Protein AF-A0A426YI96-F1 (afdb_monomer_lite)

InterPro domains:
  IPR005069 Nucleotide-diphospho-sugar transferase [PF03407] (61-130)
  IPR005069 Nucleotide-diphospho-sugar transferase [PF03407] (188-319)
  IPR044821 Putative nucleotide-diphospho-sugar transferase At1g28695/At4g15970-like [PTHR46038] (8-351)

Structure (mmCIF, N/CA/C/O backbone):
data_AF-A0A426YI96-F1
#
_entry.id   AF-A0A426YI96-F1
#
loop_
_atom_site.group_PDB
_atom_site.id
_atom_site.type_symbol
_atom_site.label_atom_id
_atom_site.label_alt_id
_atom_site.label_comp_id
_atom_site.label_asym_id
_atom_site.label_entity_id
_atom_site.label_seq_id
_atom_site.pdbx_PDB_ins_code
_atom_site.Cartn_x
_atom_site.Cartn_y
_atom_site.Cartn_z
_atom_site.occupancy
_atom_site.B_iso_or_equiv
_atom_site.auth_seq_id
_atom_site.auth_comp_id
_atom_site.auth_asym_id
_atom_site.auth_atom_id
_atom_site.pdbx_PDB_model_num
ATOM 1 N N . MET A 1 1 ? -10.597 -46.936 -13.014 1.00 41.28 1 MET A N 1
ATOM 2 C CA . MET A 1 1 ? -9.933 -46.070 -12.020 1.00 41.28 1 MET A CA 1
ATOM 3 C C . MET A 1 1 ? -9.856 -44.670 -12.604 1.00 41.28 1 MET A C 1
ATOM 5 O O . MET A 1 1 ? -8.944 -44.374 -13.359 1.00 41.28 1 MET A O 1
ATOM 9 N N . ALA A 1 2 ? -10.902 -43.880 -12.363 1.00 46.16 2 ALA A N 1
ATOM 10 C CA . ALA A 1 2 ? -10.885 -42.432 -12.548 1.00 46.16 2 ALA A CA 1
ATOM 11 C C . ALA A 1 2 ? -10.356 -41.781 -11.254 1.00 46.16 2 ALA A C 1
ATOM 13 O O . ALA A 1 2 ? -10.468 -42.410 -10.203 1.00 46.16 2 ALA A O 1
ATOM 14 N N . LEU A 1 3 ? -9.869 -40.535 -11.351 1.00 41.91 3 LEU A N 1
ATOM 15 C CA . LEU A 1 3 ? -9.095 -39.759 -10.358 1.00 41.91 3 LEU A CA 1
ATOM 16 C C . LEU A 1 3 ? -7.634 -40.238 -10.251 1.00 41.91 3 LEU A C 1
ATOM 18 O O . LEU A 1 3 ? -7.395 -41.401 -9.980 1.00 41.91 3 LEU A O 1
ATOM 22 N N . SER A 1 4 ? -6.582 -39.447 -10.446 1.00 43.22 4 SER A N 1
ATOM 23 C CA . SER A 1 4 ? -6.414 -37.998 -10.363 1.00 43.22 4 SER A CA 1
ATOM 24 C C . SER A 1 4 ? -5.136 -37.602 -11.121 1.00 43.22 4 SER A C 1
ATOM 26 O O . SER A 1 4 ? -4.036 -37.644 -10.573 1.00 43.22 4 SER A O 1
ATOM 28 N N . LEU A 1 5 ? -5.260 -37.198 -12.384 1.00 41.97 5 LEU A N 1
ATOM 29 C CA . LEU A 1 5 ? -4.284 -36.284 -12.977 1.00 41.97 5 LEU A CA 1
ATOM 30 C C . LEU A 1 5 ? -4.690 -34.898 -12.479 1.00 41.97 5 LEU A C 1
ATOM 32 O O . LEU A 1 5 ? -5.588 -34.272 -13.037 1.00 41.97 5 LEU A O 1
ATOM 36 N N . LEU A 1 6 ? -4.126 -34.488 -11.341 1.00 46.91 6 LEU A N 1
ATOM 37 C CA . LEU A 1 6 ? -4.283 -33.133 -10.823 1.00 46.91 6 LEU A CA 1
ATOM 38 C C . LEU A 1 6 ? -3.722 -32.180 -11.881 1.00 46.91 6 LEU A C 1
ATOM 40 O O . LEU A 1 6 ? -2.510 -32.070 -12.043 1.00 46.91 6 LEU A O 1
ATOM 44 N N . LEU A 1 7 ? -4.609 -31.515 -12.621 1.00 48.72 7 LEU A N 1
ATOM 45 C CA . LEU A 1 7 ? -4.261 -30.296 -13.335 1.00 48.72 7 LEU A CA 1
ATOM 46 C C . LEU A 1 7 ? -3.770 -29.320 -12.268 1.00 48.72 7 LEU A C 1
ATOM 48 O O . LEU A 1 7 ? -4.556 -28.847 -11.446 1.00 48.72 7 LEU A O 1
ATOM 52 N N . GLN A 1 8 ? -2.462 -29.088 -12.218 1.00 58.09 8 GLN A N 1
ATOM 53 C CA . GLN A 1 8 ? -1.908 -28.055 -11.363 1.00 58.09 8 GLN A CA 1
ATOM 54 C C . GLN A 1 8 ? -2.452 -26.721 -11.879 1.00 58.09 8 GLN A C 1
ATOM 56 O O . GLN A 1 8 ? -2.120 -26.288 -12.979 1.00 58.09 8 GLN A O 1
ATOM 61 N N . GLU A 1 9 ? -3.365 -26.127 -11.114 1.00 69.38 9 GLU A N 1
ATOM 62 C CA . GLU A 1 9 ? -3.976 -24.839 -11.432 1.00 69.38 9 GLU A CA 1
ATOM 63 C C . GLU A 1 9 ? -2.866 -23.794 -11.622 1.00 69.38 9 GLU A C 1
ATOM 65 O O . GLU A 1 9 ? -1.958 -23.694 -10.785 1.00 69.38 9 GLU A O 1
ATOM 70 N N . SER A 1 10 ? -2.905 -23.051 -12.734 1.00 81.56 10 SER A N 1
ATOM 71 C CA . SER A 1 10 ? -1.883 -22.042 -13.020 1.00 81.56 10 SER A CA 1
ATOM 72 C C . SER A 1 10 ? -1.870 -20.966 -11.930 1.00 81.56 10 SER A C 1
ATOM 74 O O . SER A 1 10 ? -2.865 -20.742 -11.230 1.00 81.56 10 SER A O 1
ATOM 76 N N . GLN A 1 11 ? -0.730 -20.290 -11.756 1.00 80.06 11 GLN A N 1
ATOM 77 C CA . GLN A 1 11 ? -0.646 -19.191 -10.791 1.00 80.06 11 GLN A CA 1
ATOM 78 C C . GLN A 1 11 ? -1.646 -18.077 -11.098 1.00 80.06 11 GLN A C 1
ATOM 80 O O . GLN A 1 11 ? -2.229 -17.546 -10.158 1.00 80.06 11 GLN A O 1
ATOM 85 N N . ASP A 1 12 ? -1.897 -17.798 -12.378 1.00 80.44 12 ASP A N 1
ATOM 86 C CA . ASP A 1 12 ? -2.836 -16.762 -12.814 1.00 80.44 12 ASP A CA 1
ATOM 87 C C . ASP A 1 12 ? -4.264 -17.060 -12.344 1.00 80.44 12 ASP A C 1
ATOM 89 O O . ASP A 1 12 ? -4.897 -16.213 -11.719 1.00 80.44 12 ASP A O 1
ATOM 93 N N . VAL A 1 13 ? -4.742 -18.297 -12.531 1.00 88.25 13 VAL A N 1
ATOM 94 C CA . VAL A 1 13 ? -6.086 -18.706 -12.085 1.00 88.25 13 VAL A CA 1
ATOM 95 C C . VAL A 1 13 ? -6.193 -18.653 -10.555 1.00 88.25 13 VAL A C 1
ATOM 97 O O . VAL A 1 13 ? -7.200 -18.209 -9.998 1.00 88.25 13 VAL A O 1
ATOM 100 N N . ARG A 1 14 ? -5.132 -19.059 -9.842 1.00 89.25 14 ARG A N 1
ATOM 101 C CA . ARG A 1 14 ? -5.078 -18.960 -8.374 1.00 89.25 14 ARG A CA 1
ATOM 102 C C . ARG A 1 14 ? -5.106 -17.508 -7.899 1.00 89.25 14 ARG A C 1
ATOM 104 O O . ARG A 1 14 ? -5.789 -17.226 -6.916 1.00 89.25 14 ARG A O 1
ATOM 111 N N . LEU A 1 15 ? -4.360 -16.624 -8.561 1.00 88.31 15 LEU A N 1
ATOM 112 C CA . LEU A 1 15 ? -4.304 -15.200 -8.248 1.00 88.31 15 LEU A CA 1
ATOM 113 C C . LEU A 1 15 ? -5.677 -14.565 -8.455 1.00 88.31 15 LEU A C 1
ATOM 115 O O . LEU A 1 15 ? -6.205 -13.965 -7.524 1.00 88.31 15 LEU A O 1
ATOM 119 N N . GLU A 1 16 ? -6.289 -14.775 -9.622 1.00 93.38 16 GLU A N 1
ATOM 120 C CA . GLU A 1 16 ? -7.615 -14.247 -9.951 1.00 93.38 16 GLU A CA 1
ATOM 121 C C . GLU A 1 16 ? -8.662 -14.666 -8.913 1.00 93.38 16 GLU A C 1
ATOM 123 O O . GLU A 1 16 ? -9.424 -13.831 -8.425 1.00 93.38 16 GLU A O 1
ATOM 128 N N . ARG A 1 17 ? -8.659 -15.939 -8.495 1.00 96.00 17 ARG A N 1
ATOM 129 C CA . ARG A 1 17 ? -9.569 -16.431 -7.451 1.00 96.00 17 ARG A CA 1
ATOM 130 C C . ARG A 1 17 ? -9.386 -15.698 -6.121 1.00 96.00 17 ARG A C 1
ATOM 132 O O . ARG A 1 17 ? -10.380 -15.359 -5.483 1.00 96.00 17 ARG A O 1
ATOM 139 N N . VAL A 1 18 ? -8.142 -15.493 -5.682 1.00 97.06 18 VAL A N 1
ATOM 140 C CA . VAL A 1 18 ? -7.853 -14.811 -4.408 1.00 97.06 18 VAL A CA 1
ATOM 141 C C . VAL A 1 18 ? -8.238 -13.334 -4.486 1.00 97.06 18 VAL A C 1
ATOM 143 O O . VAL A 1 18 ? -8.889 -12.843 -3.567 1.00 97.06 18 VAL A O 1
ATOM 146 N N . LEU A 1 19 ? -7.906 -12.650 -5.586 1.00 97.06 19 LEU A N 1
ATOM 147 C CA . LEU A 1 19 ? -8.272 -11.248 -5.800 1.00 97.06 19 LEU A CA 1
ATOM 148 C C . LEU A 1 19 ? -9.789 -11.069 -5.824 1.00 97.06 19 LEU A C 1
ATOM 150 O O . LEU A 1 19 ? -10.313 -10.232 -5.100 1.00 97.06 19 LEU A O 1
ATOM 154 N N . LYS A 1 20 ? -10.507 -11.916 -6.566 1.00 98.00 20 LYS A N 1
ATOM 155 C CA . LYS A 1 20 ? -11.971 -11.880 -6.639 1.00 98.00 20 LYS A CA 1
ATOM 156 C C . LYS A 1 20 ? -12.637 -12.101 -5.281 1.00 98.00 20 LYS A C 1
ATOM 158 O O . LYS A 1 20 ? -13.677 -11.513 -5.014 1.00 98.00 20 LYS A O 1
ATOM 163 N N . ALA A 1 21 ? -12.061 -12.957 -4.437 1.00 98.12 21 ALA A N 1
ATOM 164 C CA . ALA A 1 21 ? -12.587 -13.227 -3.102 1.00 98.12 21 ALA A CA 1
ATOM 165 C C . ALA A 1 21 ? -12.339 -12.081 -2.106 1.00 98.12 21 ALA A C 1
ATOM 167 O O . ALA A 1 21 ? -13.096 -11.960 -1.149 1.00 98.12 21 ALA A O 1
ATOM 168 N N . ALA A 1 22 ? -11.290 -11.282 -2.318 1.00 98.25 22 ALA A N 1
ATOM 169 C CA . ALA A 1 22 ? -10.913 -10.172 -1.445 1.00 98.25 22 ALA A CA 1
ATOM 170 C C . ALA A 1 22 ? -11.381 -8.800 -1.965 1.00 98.25 22 ALA A C 1
ATOM 172 O O . ALA A 1 22 ? -11.363 -7.826 -1.224 1.00 98.25 22 ALA A O 1
ATOM 173 N N . ALA A 1 23 ? -11.773 -8.674 -3.230 1.00 98.31 23 ALA A N 1
ATOM 174 C CA . ALA A 1 23 ? -12.124 -7.385 -3.812 1.00 98.31 23 ALA A CA 1
ATOM 175 C C . ALA A 1 23 ? -13.372 -6.756 -3.169 1.00 98.31 23 ALA A C 1
ATOM 177 O O . ALA A 1 23 ? -14.348 -7.434 -2.849 1.00 98.31 23 ALA A O 1
ATOM 178 N N . THR A 1 24 ? -13.338 -5.436 -3.005 1.00 97.25 24 THR A N 1
ATOM 179 C CA . THR A 1 24 ? -14.512 -4.607 -2.704 1.00 97.25 24 THR A CA 1
ATOM 180 C C . THR A 1 24 ? -15.455 -4.517 -3.914 1.00 97.25 24 THR A C 1
ATOM 182 O O . THR A 1 24 ? -15.116 -4.937 -5.023 1.00 97.25 24 THR A O 1
ATOM 185 N N . GLU A 1 25 ? -16.628 -3.899 -3.734 1.00 95.50 25 GLU A N 1
ATOM 186 C CA . GLU A 1 25 ? -17.595 -3.654 -4.821 1.00 95.50 25 GLU A CA 1
ATOM 187 C C . GLU A 1 25 ? -17.013 -2.842 -5.992 1.00 95.50 25 GLU A C 1
ATOM 189 O O . GLU A 1 25 ? -17.411 -3.039 -7.138 1.00 95.50 25 GLU A O 1
ATOM 194 N N . ASP A 1 26 ? -16.051 -1.951 -5.727 1.00 95.44 26 ASP A N 1
ATOM 195 C CA . ASP A 1 26 ? -15.353 -1.152 -6.740 1.00 95.44 26 ASP A CA 1
ATOM 196 C C . ASP A 1 26 ? -14.069 -1.820 -7.273 1.00 95.44 26 ASP A C 1
ATOM 198 O O . ASP A 1 26 ? -13.238 -1.148 -7.880 1.00 95.44 26 ASP A O 1
ATOM 202 N N . ASN A 1 27 ? -13.904 -3.135 -7.071 1.00 97.62 27 ASN A N 1
ATOM 203 C CA . ASN A 1 27 ? -12.725 -3.925 -7.449 1.00 97.62 27 ASN A CA 1
ATOM 204 C C . ASN A 1 27 ? -11.415 -3.475 -6.779 1.00 97.62 27 ASN A C 1
ATOM 206 O O . ASN A 1 27 ? -10.334 -3.660 -7.340 1.00 97.62 27 ASN A O 1
ATOM 210 N N . THR A 1 28 ? -11.478 -2.885 -5.586 1.00 98.06 28 THR A N 1
ATOM 211 C CA . THR A 1 28 ? -10.287 -2.532 -4.807 1.00 98.06 28 THR A CA 1
ATOM 212 C C . THR A 1 28 ? -9.840 -3.710 -3.940 1.00 98.06 28 THR A C 1
ATOM 214 O O . THR A 1 28 ? -10.629 -4.291 -3.200 1.00 98.06 28 THR A O 1
ATOM 217 N N . VAL A 1 29 ? -8.551 -4.044 -3.999 1.00 98.06 29 VAL A N 1
ATOM 218 C CA . VAL A 1 29 ? -7.893 -5.003 -3.094 1.00 98.06 29 VAL A CA 1
ATOM 219 C C . VAL A 1 29 ? -6.811 -4.307 -2.272 1.00 98.06 29 VAL A C 1
ATOM 221 O O . VAL A 1 29 ? -6.150 -3.385 -2.746 1.00 98.06 29 VAL A O 1
ATOM 224 N N . ILE A 1 30 ? -6.591 -4.739 -1.035 1.00 97.38 30 ILE A N 1
ATOM 225 C CA . ILE A 1 30 ? -5.450 -4.296 -0.228 1.00 97.38 30 ILE A CA 1
ATOM 226 C C . ILE A 1 30 ? -4.381 -5.368 -0.340 1.00 97.38 30 ILE A C 1
ATOM 228 O O . ILE A 1 30 ? -4.627 -6.525 -0.038 1.00 97.38 30 ILE A O 1
ATOM 232 N N . LEU A 1 31 ? -3.187 -5.005 -0.773 1.00 94.44 31 LEU A N 1
ATOM 233 C CA . LEU A 1 31 ? -2.087 -5.923 -1.003 1.00 94.44 31 LEU A CA 1
ATOM 234 C C . LEU A 1 31 ? -0.968 -5.646 0.003 1.00 94.44 31 LEU A C 1
ATOM 236 O O . LEU A 1 31 ? -0.637 -4.496 0.296 1.00 94.44 31 LEU A O 1
ATOM 240 N N . THR A 1 32 ? -0.355 -6.713 0.496 1.00 91.31 32 THR A N 1
ATOM 241 C CA . THR A 1 32 ? 0.911 -6.666 1.233 1.00 91.31 32 THR A CA 1
ATOM 242 C C . THR A 1 32 ? 1.727 -7.898 0.870 1.00 91.31 32 THR A C 1
ATOM 244 O O . THR A 1 32 ? 1.160 -8.961 0.617 1.00 91.31 32 THR A O 1
ATOM 247 N N . SER A 1 33 ? 3.047 -7.781 0.824 1.00 86.25 33 SER A N 1
ATOM 248 C CA . SER A 1 33 ? 3.945 -8.922 0.679 1.00 86.25 33 SER A CA 1
ATOM 249 C C . SER A 1 33 ? 4.562 -9.362 2.012 1.00 86.25 33 SER A C 1
ATOM 251 O O . SER A 1 33 ? 4.828 -8.559 2.910 1.00 86.25 33 SER A O 1
ATOM 253 N N . LEU A 1 34 ? 4.772 -10.672 2.148 1.00 85.81 34 LEU A N 1
ATOM 254 C CA . LEU A 1 34 ? 5.270 -11.307 3.363 1.00 85.81 34 LEU A CA 1
ATOM 255 C C . LEU A 1 34 ? 6.313 -12.374 3.028 1.00 85.81 34 LEU A C 1
ATOM 257 O O . LEU A 1 34 ? 6.124 -13.188 2.128 1.00 85.81 34 LEU A O 1
ATOM 261 N N . ASN A 1 35 ? 7.373 -12.420 3.829 1.00 81.00 35 ASN A N 1
ATOM 262 C CA . ASN A 1 35 ? 8.347 -13.509 3.838 1.00 81.00 35 ASN A CA 1
ATOM 263 C C . ASN A 1 35 ? 8.505 -14.119 5.245 1.00 81.00 35 ASN A C 1
ATOM 265 O O . ASN A 1 35 ? 8.016 -13.573 6.243 1.00 81.00 35 ASN A O 1
ATOM 269 N N . ALA A 1 36 ? 9.223 -15.239 5.315 1.00 81.56 36 ALA A N 1
ATOM 270 C CA . ALA A 1 36 ? 9.484 -16.052 6.498 1.00 81.56 36 ALA A CA 1
ATOM 271 C C . ALA A 1 36 ? 9.992 -15.264 7.711 1.00 81.56 36 ALA A C 1
ATOM 273 O O . ALA A 1 36 ? 9.735 -15.635 8.860 1.00 81.56 36 ALA A O 1
ATOM 274 N N . PHE A 1 37 ? 10.752 -14.195 7.478 1.00 77.12 37 PHE A N 1
ATOM 275 C CA . PHE A 1 37 ? 11.390 -13.439 8.544 1.00 77.12 37 PHE A CA 1
ATOM 276 C C . PHE A 1 37 ? 10.371 -12.619 9.352 1.00 77.12 37 PHE A C 1
ATOM 278 O O . PHE A 1 37 ? 10.434 -12.565 10.583 1.00 77.12 37 PHE A O 1
ATOM 285 N N . TRP A 1 38 ? 9.377 -12.037 8.677 1.00 76.69 38 TRP A N 1
ATOM 286 C CA . TRP A 1 38 ? 8.329 -11.213 9.302 1.00 76.69 38 TRP A CA 1
ATOM 287 C C . TRP A 1 38 ? 7.107 -12.018 9.747 1.00 76.69 38 TRP A C 1
ATOM 289 O O . TRP A 1 38 ? 6.244 -11.488 10.448 1.00 76.69 38 TRP A O 1
ATOM 299 N N . SER A 1 39 ? 7.047 -13.296 9.368 1.00 85.69 39 SER A N 1
ATOM 300 C CA . SER A 1 39 ? 5.915 -14.189 9.618 1.00 85.69 39 SER A CA 1
ATOM 301 C C . SER A 1 39 ? 5.978 -14.909 10.978 1.00 85.69 39 SER A C 1
ATOM 303 O O . SER A 1 39 ? 5.038 -15.599 11.367 1.00 85.69 39 SER A O 1
ATOM 305 N N . SER A 1 40 ? 7.061 -14.748 11.746 1.00 87.56 40 SER A N 1
ATOM 306 C CA . SER A 1 40 ? 7.184 -15.408 13.055 1.00 87.56 40 SER A CA 1
ATOM 307 C C . SER A 1 40 ? 6.058 -14.983 14.022 1.00 87.56 40 SER A C 1
ATOM 309 O O . SER A 1 40 ? 5.728 -13.796 14.077 1.00 87.56 40 SER A O 1
ATOM 311 N N . PRO A 1 41 ? 5.478 -15.904 14.817 1.00 89.94 41 PRO A N 1
ATOM 312 C CA . PRO A 1 41 ? 4.459 -15.555 15.808 1.00 89.94 41 PRO A CA 1
ATOM 313 C C . PRO A 1 41 ? 4.926 -14.462 16.781 1.00 89.94 41 PRO A C 1
ATOM 315 O O . PRO A 1 41 ? 6.059 -14.485 17.260 1.00 89.94 41 PRO A O 1
ATOM 318 N N . GLY A 1 42 ? 4.058 -13.492 17.067 1.00 85.50 42 GLY A N 1
ATOM 319 C CA . GLY A 1 42 ? 4.340 -12.319 17.901 1.00 85.50 42 GLY A CA 1
ATOM 320 C C . GLY A 1 42 ? 5.239 -11.256 17.250 1.00 85.50 42 GLY A C 1
ATOM 321 O O . GLY A 1 42 ? 5.654 -10.313 17.938 1.00 85.50 42 GLY A O 1
ATOM 322 N N . SER A 1 43 ? 5.566 -11.413 15.961 1.00 85.56 43 SER A N 1
ATOM 323 C CA . SER A 1 43 ? 6.376 -10.482 15.164 1.00 85.56 43 SER A CA 1
ATOM 324 C C . SER A 1 43 ? 5.503 -9.454 14.424 1.00 85.56 43 SER A C 1
ATOM 326 O O . SER A 1 43 ? 4.356 -9.201 14.786 1.00 85.56 43 SER A O 1
ATOM 328 N N . VAL A 1 44 ? 6.064 -8.825 13.392 1.00 87.31 44 VAL A N 1
ATOM 329 C CA . VAL A 1 44 ? 5.485 -7.675 12.686 1.00 87.31 44 VAL A CA 1
ATOM 330 C C . VAL A 1 44 ? 4.160 -7.990 11.998 1.00 87.31 44 VAL A C 1
ATOM 332 O O . VAL A 1 44 ? 3.269 -7.152 12.069 1.00 87.31 44 VAL A O 1
ATOM 335 N N . LEU A 1 45 ? 3.976 -9.182 11.414 1.00 91.88 45 LEU A N 1
ATOM 336 C CA . LEU A 1 45 ? 2.684 -9.556 10.821 1.00 91.88 45 LEU A CA 1
ATOM 337 C C . LEU A 1 45 ? 1.536 -9.490 11.841 1.00 91.88 45 LEU A C 1
ATOM 339 O O . LEU A 1 45 ? 0.444 -9.029 11.520 1.00 91.88 45 LEU A O 1
ATOM 343 N N . ASP A 1 46 ? 1.774 -9.922 13.078 1.00 94.50 46 ASP A N 1
ATOM 344 C CA . ASP A 1 46 ? 0.724 -9.941 14.096 1.00 94.50 46 ASP A CA 1
ATOM 345 C C . ASP A 1 46 ? 0.363 -8.520 14.539 1.00 94.50 46 ASP A C 1
ATOM 347 O O . ASP A 1 46 ? -0.817 -8.220 14.705 1.00 94.50 46 ASP A O 1
ATOM 351 N N . LEU A 1 47 ? 1.361 -7.633 14.650 1.00 95.50 47 LEU A N 1
ATOM 352 C CA . LEU A 1 47 ? 1.160 -6.205 14.932 1.00 95.50 47 LEU A CA 1
ATOM 353 C C . LEU A 1 47 ? 0.435 -5.503 13.777 1.00 95.50 47 LEU A C 1
ATOM 355 O O . LEU A 1 47 ? -0.460 -4.694 14.008 1.00 95.50 47 LEU A O 1
ATOM 359 N N . PHE A 1 48 ? 0.784 -5.848 12.537 1.00 95.12 48 PHE A N 1
ATOM 360 C CA . PHE A 1 48 ? 0.113 -5.363 11.336 1.00 95.12 48 PHE A CA 1
ATOM 361 C C . PHE A 1 48 ? -1.371 -5.714 11.360 1.00 95.12 48 PHE A C 1
ATOM 363 O O . PHE A 1 48 ? -2.208 -4.815 11.324 1.00 95.12 48 PHE A O 1
ATOM 370 N N . LEU A 1 49 ? -1.710 -6.998 11.506 1.00 96.81 49 LEU A N 1
ATOM 371 C CA . LEU A 1 49 ? -3.102 -7.450 11.565 1.00 96.81 49 LEU A CA 1
ATOM 372 C C . LEU A 1 49 ? -3.835 -6.883 12.785 1.00 96.81 49 LEU A C 1
ATOM 374 O O . LEU A 1 49 ? -5.012 -6.542 12.696 1.00 96.81 49 LEU A O 1
ATOM 378 N N . GLU A 1 50 ? -3.156 -6.758 13.926 1.00 97.19 50 GLU A N 1
ATOM 379 C CA . GLU A 1 50 ? -3.709 -6.107 15.109 1.00 97.19 50 GLU A CA 1
ATOM 380 C C . GLU A 1 50 ? -4.068 -4.641 14.848 1.00 97.19 50 GLU A C 1
ATOM 382 O O . GLU A 1 50 ? -5.143 -4.215 15.268 1.00 97.19 50 GLU A O 1
ATOM 387 N N . SER A 1 51 ? -3.229 -3.892 14.125 1.00 97.25 51 SER A N 1
ATOM 388 C CA . SER A 1 51 ? -3.491 -2.482 13.821 1.00 97.25 51 SER A CA 1
ATOM 389 C C . SER A 1 51 ? -4.839 -2.290 13.121 1.00 97.25 51 SER A C 1
ATOM 391 O O . SER A 1 51 ? -5.651 -1.486 13.572 1.00 97.25 51 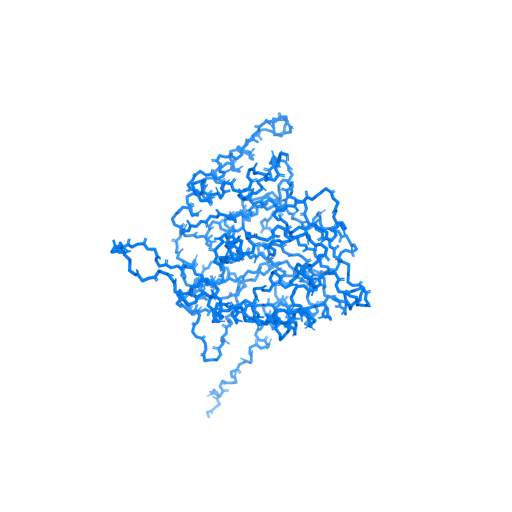SER A O 1
ATOM 393 N N . PHE A 1 52 ? -5.165 -3.134 12.135 1.00 97.25 52 PHE A N 1
ATOM 394 C CA . PHE A 1 52 ? -6.483 -3.116 11.498 1.00 97.25 52 PHE A CA 1
ATOM 395 C C . PHE A 1 52 ? -7.622 -3.389 12.485 1.00 97.25 52 PHE A C 1
ATOM 397 O O . PHE A 1 52 ? -8.664 -2.744 12.396 1.00 97.25 52 PHE A O 1
ATOM 404 N N . ARG A 1 53 ? -7.446 -4.333 13.418 1.00 97.31 53 ARG A N 1
ATOM 405 C CA . ARG A 1 53 ? -8.495 -4.725 14.376 1.00 97.31 53 ARG A CA 1
ATOM 406 C C . ARG A 1 53 ? -8.804 -3.626 15.387 1.00 97.31 53 ARG A C 1
ATOM 408 O O . ARG A 1 53 ? -9.952 -3.505 15.804 1.00 97.31 53 ARG A O 1
ATOM 415 N N . ILE A 1 54 ? -7.793 -2.861 15.802 1.00 96.62 54 ILE A N 1
ATOM 416 C CA . ILE A 1 54 ? -7.937 -1.808 16.822 1.00 96.62 54 ILE A CA 1
ATOM 417 C C . ILE A 1 54 ? -8.099 -0.399 16.234 1.00 96.62 54 ILE A C 1
ATOM 419 O O . ILE A 1 54 ? -8.355 0.550 16.979 1.00 96.62 54 ILE A O 1
ATOM 423 N N . GLY A 1 55 ? -7.894 -0.231 14.928 1.00 95.69 55 GLY A N 1
ATOM 424 C CA . GLY A 1 55 ? -8.088 1.036 14.235 1.00 95.69 55 GLY A CA 1
ATOM 425 C C . GLY A 1 55 ? -9.568 1.397 14.065 1.00 95.69 55 GLY A C 1
ATOM 426 O O . GLY A 1 55 ? -10.468 0.555 14.097 1.00 95.69 55 GLY A O 1
ATOM 427 N N . ASP A 1 56 ? -9.826 2.690 13.901 1.00 94.31 56 ASP A N 1
ATOM 428 C CA . ASP A 1 56 ? -11.167 3.253 13.774 1.00 94.31 56 ASP A CA 1
ATOM 429 C C . ASP A 1 56 ? -11.680 3.090 12.331 1.00 94.31 56 ASP A C 1
ATOM 431 O O . ASP A 1 56 ? -11.201 3.743 11.397 1.00 94.31 56 ASP A O 1
ATOM 435 N N . GLY A 1 57 ? -12.627 2.169 12.141 1.00 94.50 57 GLY A N 1
ATOM 436 C CA . GLY A 1 57 ? -13.190 1.833 10.830 1.00 94.50 57 GLY A CA 1
ATOM 437 C C . GLY A 1 57 ? -12.263 1.013 9.923 1.00 94.50 57 GLY A C 1
ATOM 438 O O . GLY A 1 57 ? -12.467 0.994 8.714 1.00 94.50 57 GLY A O 1
ATOM 439 N N . THR A 1 58 ? -11.229 0.361 10.468 1.00 96.62 58 THR A N 1
ATOM 440 C CA . THR A 1 58 ? -10.258 -0.426 9.678 1.00 96.62 58 THR A CA 1
ATOM 441 C C . THR A 1 58 ? -10.476 -1.934 9.743 1.00 96.62 58 THR A C 1
ATOM 443 O O . THR A 1 58 ? -9.981 -2.639 8.873 1.00 96.62 58 THR A O 1
ATOM 446 N N . SER A 1 59 ? -11.210 -2.449 10.733 1.00 96.94 59 SER A N 1
ATOM 447 C CA . SER A 1 59 ? -11.351 -3.901 10.943 1.00 96.94 59 SER A CA 1
ATOM 448 C C . SER A 1 59 ? -11.967 -4.612 9.730 1.00 96.94 59 SER A C 1
ATOM 450 O O . SER A 1 59 ? -11.486 -5.664 9.316 1.00 96.94 59 SER A O 1
ATOM 452 N N . GLU A 1 60 ? -12.966 -3.994 9.095 1.00 95.62 60 GLU A N 1
ATOM 453 C CA . GLU A 1 60 ? -13.632 -4.522 7.893 1.00 95.62 60 GLU A CA 1
ATOM 454 C C . GLU A 1 60 ? -12.678 -4.637 6.695 1.00 95.62 60 GLU A C 1
ATOM 456 O O . GLU A 1 60 ? -12.805 -5.556 5.885 1.00 95.62 60 GLU A O 1
ATOM 461 N N . LEU A 1 61 ? -11.652 -3.779 6.631 1.00 96.81 61 LEU A N 1
ATOM 462 C CA . LEU A 1 61 ? -10.648 -3.797 5.567 1.00 96.81 61 LEU A CA 1
ATOM 463 C C . LEU A 1 61 ? -9.800 -5.077 5.576 1.00 96.81 61 LEU A C 1
ATOM 465 O O . LEU A 1 61 ? -9.221 -5.418 4.549 1.00 96.81 61 LEU A O 1
ATOM 469 N N . LEU A 1 62 ? -9.750 -5.824 6.690 1.00 96.75 62 LEU A N 1
ATOM 470 C CA . LEU A 1 62 ? -9.073 -7.125 6.721 1.00 96.75 62 LEU A CA 1
ATOM 471 C C . LEU A 1 62 ? -9.700 -8.121 5.748 1.00 96.75 62 LEU A C 1
ATOM 473 O O . LEU A 1 62 ? -8.976 -8.920 5.170 1.00 96.75 62 LEU A O 1
ATOM 477 N N . SER A 1 63 ? -11.010 -8.059 5.508 1.00 97.56 63 SER A N 1
ATOM 478 C CA . SER A 1 63 ? -11.646 -8.921 4.500 1.00 97.56 63 SER A CA 1
ATOM 479 C C . SER A 1 63 ? -11.186 -8.615 3.069 1.00 97.56 63 SER A C 1
ATOM 481 O O . SER A 1 63 ? -11.332 -9.451 2.186 1.00 97.56 63 SER A O 1
ATOM 483 N N . HIS A 1 64 ? -10.558 -7.455 2.856 1.00 97.94 64 HIS A N 1
ATOM 484 C CA . HIS A 1 64 ? -10.037 -7.022 1.562 1.00 97.94 64 HIS A CA 1
ATOM 485 C C . HIS A 1 64 ? -8.512 -7.088 1.453 1.00 97.94 64 HIS A C 1
ATOM 487 O O . HIS A 1 64 ? -7.946 -6.773 0.406 1.00 97.94 64 HIS A O 1
ATOM 493 N N . LEU A 1 65 ? -7.833 -7.501 2.525 1.00 97.69 65 LEU A N 1
ATOM 494 C CA . LEU A 1 65 ? -6.393 -7.711 2.541 1.00 97.69 65 LEU A CA 1
ATOM 495 C C . LEU A 1 65 ? -6.053 -9.026 1.845 1.00 97.69 65 LEU A C 1
ATOM 497 O O . LEU A 1 65 ? -6.580 -10.062 2.219 1.00 97.69 65 LEU A O 1
ATOM 501 N N . VAL A 1 66 ? -5.110 -9.009 0.912 1.00 97.00 66 VAL A N 1
ATOM 502 C CA . VAL A 1 66 ? -4.441 -10.173 0.336 1.00 97.00 66 VAL A CA 1
ATOM 503 C C . VAL A 1 66 ? -2.975 -10.115 0.739 1.00 97.00 66 VAL A C 1
ATOM 505 O O . VAL A 1 66 ? -2.268 -9.147 0.451 1.00 97.00 66 VAL A O 1
ATOM 508 N N . ILE A 1 67 ? -2.508 -11.176 1.388 1.00 94.88 67 ILE A N 1
ATOM 509 C CA . ILE A 1 67 ? -1.101 -11.329 1.749 1.00 94.88 67 ILE A CA 1
ATOM 510 C C . ILE A 1 67 ? -0.423 -12.188 0.679 1.00 94.88 67 ILE A C 1
ATOM 512 O O . ILE A 1 67 ? -0.734 -13.371 0.507 1.00 94.88 67 ILE A O 1
ATOM 516 N N . VAL A 1 68 ? 0.516 -11.579 -0.037 1.00 90.94 68 VAL A N 1
ATOM 517 C CA . VAL A 1 68 ? 1.364 -12.208 -1.048 1.00 90.94 68 VAL A CA 1
ATOM 518 C C . VAL A 1 68 ? 2.598 -12.781 -0.357 1.00 90.94 68 VAL A C 1
ATOM 520 O O . VAL A 1 68 ? 3.557 -12.073 -0.057 1.00 90.94 68 VAL A O 1
ATOM 523 N N . ALA A 1 69 ? 2.560 -14.075 -0.070 1.00 88.19 69 ALA A N 1
ATOM 524 C CA . ALA A 1 69 ? 3.677 -14.806 0.501 1.00 88.19 69 ALA A CA 1
ATOM 525 C C . ALA A 1 69 ? 4.672 -15.210 -0.593 1.00 88.19 69 ALA A C 1
ATOM 527 O O . ALA A 1 69 ? 4.269 -15.788 -1.605 1.00 88.19 69 ALA A O 1
ATOM 528 N N . VAL A 1 70 ? 5.959 -14.933 -0.377 1.00 81.75 70 VAL A N 1
ATOM 529 C CA . VAL A 1 70 ? 7.033 -15.225 -1.352 1.00 81.75 70 VAL A CA 1
ATOM 530 C C . VAL A 1 70 ? 7.876 -16.453 -1.015 1.00 81.75 70 VAL A C 1
ATOM 532 O O . VAL A 1 70 ? 8.826 -16.769 -1.725 1.00 81.75 70 VAL A O 1
ATOM 535 N N . ASP A 1 71 ? 7.525 -17.145 0.065 1.00 82.31 71 ASP A N 1
ATOM 536 C CA . ASP A 1 71 ? 8.110 -18.419 0.465 1.00 82.31 71 ASP A CA 1
ATOM 537 C C . ASP A 1 71 ? 7.075 -19.280 1.209 1.00 82.31 71 ASP A C 1
ATOM 539 O O . ASP A 1 71 ? 6.057 -18.779 1.705 1.00 82.31 71 ASP A O 1
ATOM 543 N N . ASP A 1 72 ? 7.349 -20.583 1.299 1.00 87.38 72 ASP A N 1
ATOM 544 C CA . ASP A 1 72 ? 6.439 -21.565 1.896 1.00 87.38 72 ASP A CA 1
ATOM 545 C C . ASP A 1 72 ? 6.114 -21.249 3.363 1.00 87.38 72 ASP A C 1
ATOM 547 O O . ASP A 1 72 ? 4.958 -21.327 3.777 1.00 87.38 72 ASP A O 1
ATOM 551 N N . LYS A 1 73 ? 7.103 -20.813 4.152 1.00 88.75 73 LYS A N 1
ATOM 552 C CA . LYS A 1 73 ? 6.917 -20.539 5.584 1.00 88.75 73 LYS A CA 1
ATOM 553 C C . LYS A 1 73 ? 6.051 -19.300 5.815 1.00 88.75 73 LYS A C 1
ATOM 555 O O . LYS A 1 73 ? 5.235 -19.267 6.739 1.00 88.75 73 LYS A O 1
ATOM 560 N N . ALA A 1 74 ? 6.208 -18.268 4.993 1.00 88.12 74 ALA A N 1
ATOM 561 C CA . ALA A 1 74 ? 5.322 -17.110 4.977 1.00 88.12 74 ALA A CA 1
ATOM 562 C C . ALA A 1 74 ? 3.898 -17.497 4.573 1.00 88.12 74 ALA A C 1
ATOM 564 O O . ALA A 1 74 ? 2.939 -17.006 5.170 1.00 88.12 74 ALA A O 1
ATOM 565 N N . TYR A 1 75 ? 3.762 -18.389 3.590 1.00 92.25 75 TYR A N 1
ATOM 566 C CA . TYR A 1 75 ? 2.465 -18.832 3.098 1.00 92.25 75 TYR A CA 1
ATOM 567 C C . TYR A 1 75 ? 1.713 -19.665 4.138 1.00 92.25 75 TYR A C 1
ATOM 569 O O . TYR A 1 75 ? 0.559 -19.364 4.438 1.00 92.25 75 TYR A O 1
ATOM 577 N N . GLU A 1 76 ? 2.377 -20.638 4.763 1.00 95.25 76 GLU A N 1
ATOM 578 C CA . GLU A 1 76 ? 1.824 -21.422 5.873 1.00 95.25 76 GLU A CA 1
ATOM 579 C C . GLU A 1 76 ? 1.398 -20.527 7.036 1.00 95.25 76 GLU A C 1
ATOM 581 O O . GLU A 1 76 ? 0.291 -20.670 7.563 1.00 95.25 76 GLU A O 1
ATOM 586 N N . ARG A 1 77 ? 2.242 -19.551 7.408 1.00 95.31 77 ARG A N 1
ATOM 587 C CA . ARG A 1 77 ? 1.865 -18.577 8.434 1.00 95.31 77 ARG A CA 1
ATOM 588 C C . ARG A 1 77 ? 0.620 -17.810 8.027 1.00 95.31 77 ARG A C 1
ATOM 590 O O . ARG A 1 77 ? -0.271 -17.664 8.856 1.00 95.31 77 ARG A O 1
ATOM 597 N N . CYS A 1 78 ? 0.587 -17.290 6.803 1.00 96.00 78 CYS A N 1
ATOM 598 C CA . CYS A 1 78 ? -0.537 -16.517 6.307 1.00 96.00 78 CYS A CA 1
ATOM 599 C C . CYS A 1 78 ? -1.838 -17.307 6.452 1.00 96.00 78 CYS A C 1
ATOM 601 O O . CYS A 1 78 ? -2.768 -16.820 7.088 1.00 96.00 78 CYS A O 1
ATOM 603 N N . LEU A 1 79 ? -1.861 -18.551 5.961 1.00 97.06 79 LEU A N 1
ATOM 604 C CA . LEU A 1 79 ? -3.034 -19.427 6.028 1.00 97.06 79 LEU A CA 1
ATOM 605 C C . LEU A 1 79 ? -3.510 -19.673 7.468 1.00 97.06 79 LEU A C 1
ATOM 607 O O . LEU A 1 79 ? -4.700 -19.874 7.697 1.00 97.06 79 LEU A O 1
ATOM 611 N N . ALA A 1 80 ? -2.599 -19.641 8.445 1.00 97.06 80 ALA A N 1
ATOM 612 C CA . ALA A 1 80 ? -2.931 -19.813 9.855 1.00 97.06 80 ALA A CA 1
ATOM 613 C C . ALA A 1 80 ? -3.570 -18.571 10.507 1.00 97.06 80 ALA A C 1
ATOM 615 O O . ALA A 1 80 ? -4.178 -18.699 11.569 1.00 97.06 80 ALA A O 1
ATOM 616 N N . VAL A 1 81 ? -3.410 -17.374 9.930 1.00 96.69 81 VAL A N 1
ATOM 617 C CA . VAL A 1 81 ? -3.846 -16.109 10.559 1.00 96.69 81 VAL A CA 1
ATOM 618 C C . VAL A 1 81 ? -4.768 -15.251 9.697 1.00 96.69 81 VAL A C 1
ATOM 620 O O . VAL A 1 81 ? -5.320 -14.275 10.209 1.00 96.69 81 VAL A O 1
ATOM 623 N N . HIS A 1 82 ? -4.925 -15.581 8.414 1.00 97.31 82 HIS A N 1
ATOM 624 C CA . HIS A 1 82 ? -5.612 -14.747 7.434 1.00 97.31 82 HIS A CA 1
ATOM 625 C C . HIS A 1 82 ? -6.246 -15.580 6.298 1.00 97.31 82 HIS A C 1
ATOM 627 O O . HIS A 1 82 ? -5.614 -16.520 5.819 1.00 97.31 82 HIS A O 1
ATOM 633 N N . PRO A 1 83 ? -7.470 -15.262 5.828 1.00 97.00 83 PRO A N 1
ATOM 634 C CA . PRO A 1 83 ? -8.156 -16.058 4.802 1.00 97.00 83 PRO A CA 1
ATOM 635 C C . PRO A 1 83 ? -7.631 -15.870 3.369 1.00 97.00 83 PRO A C 1
ATOM 637 O O . PRO A 1 83 ? -7.704 -16.801 2.566 1.00 97.00 83 PRO A O 1
ATOM 640 N N . HIS A 1 84 ? -7.120 -14.689 3.013 1.00 97.81 84 HIS A N 1
ATOM 641 C CA . HIS A 1 84 ? -6.746 -14.370 1.629 1.00 97.81 84 HIS A CA 1
ATOM 642 C C . HIS A 1 84 ? -5.224 -14.358 1.461 1.00 97.81 84 HIS A C 1
ATOM 644 O O . HIS A 1 84 ? -4.556 -13.332 1.596 1.00 97.81 84 HIS A O 1
ATOM 650 N N . CYS A 1 85 ? -4.672 -15.532 1.168 1.00 96.62 85 CYS A N 1
ATOM 651 C CA . CYS A 1 85 ? -3.239 -15.742 1.000 1.00 96.62 85 CYS A CA 1
ATOM 652 C C . CYS A 1 85 ? -2.923 -16.162 -0.433 1.00 96.62 85 CYS A C 1
ATOM 654 O O . CYS A 1 85 ? -3.493 -17.131 -0.943 1.00 96.62 85 CYS A O 1
ATOM 656 N N . PHE A 1 86 ? -1.953 -15.501 -1.056 1.00 92.31 86 PHE A N 1
ATOM 657 C CA . PHE A 1 86 ? -1.426 -15.892 -2.358 1.00 92.31 86 PHE A CA 1
ATOM 658 C C . PHE A 1 86 ? 0.038 -16.308 -2.225 1.00 92.31 86 PHE A C 1
ATOM 660 O O . PHE A 1 86 ? 0.850 -15.550 -1.709 1.00 92.31 86 PHE A O 1
ATOM 667 N N . HIS A 1 87 ? 0.374 -17.515 -2.684 1.00 89.56 87 HIS A N 1
ATOM 668 C CA . HIS A 1 87 ? 1.760 -17.977 -2.732 1.00 89.56 87 HIS A CA 1
ATOM 669 C C . HIS A 1 87 ? 2.348 -17.650 -4.104 1.00 89.56 87 HIS A C 1
ATOM 671 O O . HIS A 1 87 ? 2.038 -18.342 -5.082 1.00 89.56 87 HIS A O 1
ATOM 677 N N . LEU A 1 88 ? 3.183 -16.616 -4.149 1.00 83.19 88 LEU A N 1
ATOM 678 C CA . LEU A 1 88 ? 3.938 -16.218 -5.327 1.00 83.19 88 LEU A CA 1
ATOM 679 C C . LEU A 1 88 ? 5.168 -17.123 -5.447 1.00 83.19 88 LEU A C 1
ATOM 681 O O . LEU A 1 88 ? 6.125 -16.955 -4.695 1.00 83.19 88 LEU A O 1
ATOM 685 N N . LYS A 1 89 ? 5.148 -18.083 -6.382 1.00 71.75 89 LYS A N 1
ATOM 686 C CA . LYS A 1 89 ? 6.343 -18.892 -6.672 1.00 71.75 89 LYS A CA 1
ATOM 687 C C . LYS A 1 89 ? 7.095 -18.271 -7.835 1.00 71.75 89 LYS A C 1
ATOM 689 O O . LYS A 1 89 ? 6.541 -18.152 -8.926 1.00 71.75 89 LYS A O 1
ATOM 694 N N . THR A 1 90 ? 8.356 -17.941 -7.630 1.00 61.25 90 THR A N 1
ATOM 695 C CA . THR A 1 90 ? 9.260 -17.490 -8.688 1.00 61.25 90 THR A CA 1
ATOM 696 C C . THR A 1 90 ? 10.225 -18.606 -9.047 1.00 61.25 90 THR A C 1
ATOM 698 O O . THR A 1 90 ? 11.000 -19.065 -8.211 1.00 61.25 90 THR A O 1
ATOM 701 N N . GLU A 1 91 ? 10.162 -19.079 -10.291 1.00 51.41 91 GLU A N 1
ATOM 702 C CA . GLU A 1 91 ? 11.079 -20.108 -10.778 1.00 51.41 91 GLU A CA 1
ATOM 703 C C . GLU A 1 91 ? 12.527 -19.595 -10.740 1.00 51.41 91 GLU A C 1
ATOM 705 O O . GLU A 1 91 ? 12.835 -18.529 -11.267 1.00 51.41 91 GLU A O 1
ATOM 710 N N . GLY A 1 92 ? 13.419 -20.352 -10.094 1.00 43.88 92 GLY A N 1
ATOM 711 C CA . GLY A 1 92 ? 14.861 -20.083 -10.090 1.00 43.88 92 GLY A CA 1
ATOM 712 C C . GLY A 1 92 ? 15.352 -18.985 -9.137 1.00 43.88 92 GLY A C 1
ATOM 713 O O . GLY A 1 92 ? 16.560 -18.766 -9.075 1.00 43.88 92 GLY A O 1
ATOM 714 N N . LEU A 1 93 ? 14.473 -18.325 -8.374 1.00 52.25 93 LEU A N 1
ATOM 715 C CA . LEU A 1 93 ? 14.856 -17.284 -7.414 1.00 52.25 93 LEU A CA 1
ATOM 716 C C . LEU A 1 93 ? 14.340 -17.622 -6.015 1.00 52.25 93 LEU A C 1
ATOM 718 O O . LEU A 1 93 ? 13.140 -17.594 -5.753 1.00 52.25 93 LEU A O 1
ATOM 722 N N . ASP A 1 94 ? 15.276 -17.938 -5.119 1.00 51.66 94 ASP A N 1
ATOM 723 C CA . ASP A 1 94 ? 15.011 -18.123 -3.696 1.00 51.66 94 ASP A CA 1
ATOM 724 C C . ASP A 1 94 ? 14.997 -16.761 -2.975 1.00 51.66 94 ASP A C 1
ATOM 726 O O . ASP A 1 94 ? 16.046 -16.133 -2.753 1.00 51.66 94 ASP A O 1
ATOM 730 N N . TYR A 1 95 ? 13.791 -16.312 -2.619 1.00 54.91 95 TYR A N 1
ATOM 731 C CA . TYR A 1 95 ? 13.529 -15.120 -1.807 1.00 54.91 95 TYR A CA 1
ATOM 732 C C . TYR A 1 95 ? 13.323 -15.438 -0.320 1.00 54.91 95 TYR A C 1
ATOM 734 O O . TYR A 1 95 ? 12.927 -14.551 0.429 1.00 54.91 95 TYR A O 1
ATOM 742 N N . SER A 1 96 ? 13.578 -16.673 0.128 1.00 44.88 96 SER A N 1
ATOM 743 C CA . SER A 1 96 ? 13.419 -17.064 1.537 1.00 44.88 96 SER A CA 1
ATOM 744 C C . SER A 1 96 ? 14.560 -16.558 2.435 1.00 44.88 96 SER A C 1
ATOM 746 O O . SER A 1 96 ? 14.385 -16.428 3.649 1.00 44.88 96 SER A O 1
ATOM 748 N N . GLY A 1 97 ? 15.719 -16.243 1.840 1.00 45.78 97 GLY A N 1
ATOM 749 C CA . GLY A 1 97 ? 16.917 -15.751 2.526 1.00 45.78 97 GLY A CA 1
ATOM 750 C C . GLY A 1 97 ? 17.112 -14.232 2.459 1.00 45.78 97 GLY A C 1
ATOM 751 O O . GLY A 1 97 ? 16.748 -13.581 1.481 1.00 45.78 97 GLY A O 1
ATOM 752 N N . GLU A 1 98 ? 17.742 -13.682 3.500 1.00 45.72 98 GLU A N 1
ATOM 753 C CA . GLU A 1 98 ? 18.156 -12.277 3.617 1.00 45.72 98 GLU A CA 1
ATOM 754 C C . GLU A 1 98 ? 18.880 -11.783 2.348 1.00 45.72 98 GLU A C 1
ATOM 756 O O . GLU A 1 98 ? 19.889 -12.364 1.942 1.00 45.72 98 GLU A O 1
ATOM 761 N N . LYS A 1 99 ? 18.381 -10.710 1.712 1.00 51.56 99 LYS A N 1
ATOM 762 C CA . LYS A 1 99 ? 19.111 -10.007 0.646 1.00 51.56 99 LYS A CA 1
ATOM 763 C C . LYS A 1 99 ? 19.661 -8.691 1.168 1.00 51.56 99 LYS A C 1
ATOM 765 O O . LYS A 1 99 ? 18.998 -7.969 1.912 1.00 51.56 99 LYS A O 1
ATOM 770 N N . VAL A 1 100 ? 20.878 -8.371 0.744 1.00 50.72 100 VAL A N 1
ATOM 771 C CA . VAL A 1 100 ? 21.541 -7.122 1.111 1.00 50.72 100 VAL A CA 1
ATOM 772 C C . VAL A 1 100 ? 20.969 -5.985 0.264 1.00 50.72 100 VAL A C 1
ATOM 774 O O . VAL A 1 100 ? 20.691 -6.135 -0.925 1.00 50.72 100 VAL A O 1
ATOM 777 N N . PHE A 1 101 ? 20.775 -4.825 0.885 1.00 49.81 101 PHE A N 1
ATOM 778 C CA . PHE A 1 101 ? 20.237 -3.645 0.212 1.00 49.81 101 PHE A CA 1
ATOM 779 C C . PHE A 1 101 ? 21.072 -3.252 -1.018 1.00 49.81 101 PHE A C 1
ATOM 781 O O . PHE A 1 101 ? 22.297 -3.159 -0.924 1.00 49.81 101 PHE A O 1
ATOM 788 N N . ASN A 1 102 ? 20.404 -2.935 -2.134 1.00 53.47 102 ASN A N 1
ATOM 789 C CA . ASN A 1 102 ? 21.008 -2.535 -3.416 1.00 53.47 102 ASN A CA 1
ATOM 790 C C . ASN A 1 102 ? 21.938 -3.570 -4.076 1.00 53.47 102 ASN A C 1
ATOM 792 O O . ASN A 1 102 ? 22.720 -3.199 -4.952 1.00 53.47 102 ASN A O 1
ATOM 796 N N . THR A 1 103 ? 21.852 -4.857 -3.728 1.00 59.38 103 THR A N 1
ATOM 797 C CA . THR A 1 103 ? 22.425 -5.883 -4.615 1.00 59.38 103 THR A CA 1
ATOM 798 C C . THR A 1 103 ? 21.571 -6.033 -5.879 1.00 59.38 103 THR A C 1
ATOM 800 O O . THR A 1 103 ? 20.387 -5.672 -5.859 1.00 59.38 103 THR A O 1
ATOM 803 N N . PRO A 1 104 ? 22.128 -6.560 -6.983 1.00 66.50 104 PRO A N 1
ATOM 804 C CA . PRO A 1 104 ? 21.355 -6.849 -8.190 1.00 66.50 104 PRO A CA 1
ATOM 805 C C . PRO A 1 104 ? 20.083 -7.661 -7.904 1.00 66.50 104 PRO A C 1
ATOM 807 O O . PRO A 1 104 ? 19.005 -7.282 -8.346 1.00 66.50 104 PRO A O 1
ATOM 810 N N . GLU A 1 105 ? 20.172 -8.685 -7.054 1.00 62.84 105 GLU A N 1
ATOM 811 C CA . GLU A 1 105 ? 19.043 -9.556 -6.705 1.00 62.84 105 GLU A CA 1
ATOM 812 C C . GLU A 1 105 ? 17.955 -8.811 -5.917 1.00 62.84 105 GLU A C 1
ATOM 814 O O . GLU A 1 105 ? 16.763 -9.070 -6.093 1.00 62.84 105 GLU A O 1
ATOM 819 N N . TYR A 1 106 ? 18.350 -7.868 -5.051 1.00 65.69 106 TYR A N 1
ATOM 820 C CA . TYR A 1 106 ? 17.406 -6.997 -4.351 1.00 65.69 106 TYR A CA 1
ATOM 821 C C . TYR A 1 106 ? 16.660 -6.089 -5.334 1.00 65.69 106 TYR A C 1
ATOM 823 O O . TYR A 1 106 ? 15.440 -5.949 -5.248 1.00 65.69 106 TYR A O 1
ATOM 831 N N . LEU A 1 107 ? 17.383 -5.478 -6.274 1.00 71.38 107 LEU A N 1
ATOM 832 C CA . LEU A 1 107 ? 16.779 -4.607 -7.278 1.00 71.38 107 LEU A CA 1
ATOM 833 C C . LEU A 1 107 ? 15.832 -5.395 -8.187 1.00 71.38 107 LEU A C 1
ATOM 835 O O . LEU A 1 107 ? 14.715 -4.941 -8.425 1.00 71.38 107 LEU A O 1
ATOM 839 N N . ASP A 1 108 ? 16.223 -6.593 -8.621 1.00 70.88 108 ASP A N 1
ATOM 840 C CA . ASP A 1 108 ? 15.376 -7.480 -9.422 1.00 70.88 108 ASP A CA 1
ATOM 841 C C . ASP A 1 108 ? 14.076 -7.835 -8.693 1.00 70.88 108 ASP A C 1
ATOM 843 O O . ASP A 1 108 ? 13.000 -7.768 -9.286 1.00 70.88 108 ASP A O 1
ATOM 847 N N . MET A 1 109 ? 14.144 -8.121 -7.388 1.00 71.06 109 MET A N 1
ATOM 848 C CA . MET A 1 109 ? 12.964 -8.351 -6.547 1.00 71.06 109 MET A CA 1
ATOM 849 C C . MET A 1 109 ? 12.036 -7.128 -6.499 1.00 71.06 109 MET A C 1
ATOM 851 O O . MET A 1 109 ? 10.816 -7.268 -6.608 1.00 71.06 109 MET A O 1
ATOM 855 N N . MET A 1 110 ? 12.583 -5.919 -6.347 1.00 76.88 110 MET A N 1
ATOM 856 C CA . MET A 1 110 ? 11.768 -4.702 -6.317 1.00 76.88 110 MET A CA 1
ATOM 857 C C . MET A 1 110 ? 11.113 -4.397 -7.670 1.00 76.88 110 MET A C 1
ATOM 859 O O . MET A 1 110 ? 9.948 -3.991 -7.718 1.00 76.88 110 MET A O 1
ATOM 863 N N . TRP A 1 111 ? 11.821 -4.646 -8.773 1.00 82.06 111 TRP A N 1
ATOM 864 C CA . TRP A 1 111 ? 11.253 -4.542 -10.114 1.00 82.06 111 TRP A CA 1
ATOM 865 C C . TRP A 1 111 ? 10.195 -5.620 -10.374 1.00 82.06 111 TRP A C 1
ATOM 867 O O . TRP A 1 111 ? 9.157 -5.304 -10.949 1.00 82.06 111 TRP A O 1
ATOM 877 N N . ALA A 1 112 ? 10.403 -6.858 -9.918 1.00 79.31 112 ALA A N 1
ATOM 878 C CA . ALA A 1 112 ? 9.417 -7.936 -10.020 1.00 79.31 112 ALA A CA 1
ATOM 879 C C . ALA A 1 112 ? 8.131 -7.607 -9.250 1.00 79.31 112 ALA A C 1
ATOM 881 O O . ALA A 1 112 ? 7.032 -7.826 -9.751 1.00 79.31 112 ALA A O 1
ATOM 882 N N . ARG A 1 113 ? 8.252 -6.993 -8.068 1.00 81.25 113 ARG A N 1
ATOM 883 C CA . ARG A 1 113 ? 7.109 -6.451 -7.323 1.00 81.25 113 ARG A CA 1
ATOM 884 C C . ARG A 1 113 ? 6.352 -5.396 -8.126 1.00 81.25 113 ARG A C 1
ATOM 886 O O . ARG A 1 113 ? 5.127 -5.439 -8.178 1.00 81.25 113 ARG A O 1
ATOM 893 N N . LEU A 1 114 ? 7.062 -4.451 -8.745 1.00 85.81 114 LEU A N 1
ATOM 894 C CA . LEU A 1 114 ? 6.428 -3.430 -9.581 1.00 85.81 114 LEU A CA 1
ATOM 895 C C . LEU A 1 114 ? 5.671 -4.063 -10.763 1.00 85.81 114 LEU A C 1
ATOM 897 O O . LEU A 1 114 ? 4.562 -3.637 -11.081 1.00 85.81 114 LEU A O 1
ATOM 901 N N . ASP A 1 115 ? 6.242 -5.103 -11.372 1.00 84.50 115 ASP A N 1
ATOM 902 C CA . ASP A 1 115 ? 5.607 -5.869 -12.449 1.00 84.50 115 ASP A CA 1
ATOM 903 C C . ASP A 1 115 ? 4.365 -6.629 -11.968 1.00 84.50 115 ASP A C 1
ATOM 905 O O . ASP A 1 115 ? 3.330 -6.624 -12.627 1.00 84.50 115 ASP A O 1
ATOM 909 N N . PHE A 1 116 ? 4.423 -7.226 -10.776 1.00 86.56 116 PHE A N 1
ATOM 910 C CA . PHE A 1 116 ? 3.267 -7.875 -10.166 1.00 86.56 116 PHE A CA 1
ATOM 911 C C . PHE A 1 116 ? 2.113 -6.884 -9.966 1.00 86.56 116 PHE A C 1
ATOM 913 O O . PHE A 1 116 ? 0.985 -7.171 -10.351 1.00 86.56 116 PHE A O 1
ATOM 920 N N . LEU A 1 117 ? 2.386 -5.681 -9.452 1.00 91.69 117 LEU A N 1
ATOM 921 C CA . LEU A 1 117 ? 1.364 -4.637 -9.304 1.00 91.69 117 LEU A CA 1
ATOM 922 C C . LEU A 1 117 ? 0.783 -4.185 -10.653 1.00 91.69 117 LEU A C 1
ATOM 924 O O . LEU A 1 117 ? -0.412 -3.908 -10.736 1.00 91.69 117 LEU A O 1
ATOM 928 N N . ARG A 1 118 ? 1.591 -4.155 -11.724 1.00 92.81 118 ARG A N 1
ATOM 929 C CA . ARG A 1 118 ? 1.089 -3.933 -13.091 1.00 92.81 118 ARG A CA 1
ATOM 930 C C . ARG A 1 118 ? 0.077 -5.013 -13.483 1.00 92.81 118 ARG A C 1
ATOM 932 O O . ARG A 1 118 ? -0.973 -4.671 -14.020 1.00 92.81 118 ARG A O 1
ATOM 939 N N . LEU A 1 119 ? 0.361 -6.286 -13.194 1.00 90.38 119 LEU A N 1
ATOM 940 C CA . LEU A 1 119 ? -0.556 -7.394 -13.488 1.00 90.38 119 LEU A CA 1
ATOM 941 C C . LEU A 1 119 ? -1.884 -7.254 -12.734 1.00 90.38 119 LEU A C 1
ATOM 943 O O . LEU A 1 119 ? -2.931 -7.538 -13.308 1.00 90.38 119 LEU A O 1
ATOM 947 N N . ILE A 1 120 ? -1.874 -6.769 -11.488 1.00 94.75 120 ILE A N 1
ATOM 948 C CA . ILE A 1 120 ? -3.109 -6.482 -10.735 1.00 94.75 120 ILE A CA 1
ATOM 949 C C . ILE A 1 120 ? -3.983 -5.465 -11.481 1.00 94.75 120 ILE A C 1
ATOM 951 O O . ILE A 1 120 ? -5.182 -5.696 -11.652 1.00 94.75 120 ILE A O 1
ATOM 955 N N . LEU A 1 121 ? -3.378 -4.384 -11.990 1.00 97.44 121 LEU A N 1
ATOM 956 C CA . LEU A 1 121 ? -4.095 -3.375 -12.776 1.00 97.44 121 LEU A CA 1
ATOM 957 C C . LEU A 1 121 ? -4.628 -3.961 -14.085 1.00 97.44 121 LEU A C 1
ATOM 959 O O . LEU A 1 121 ? -5.775 -3.702 -14.433 1.00 97.44 121 LEU A O 1
ATOM 963 N N . GLU A 1 122 ? -3.836 -4.765 -14.796 1.00 95.12 122 GLU A N 1
ATOM 964 C CA . GLU A 1 122 ? -4.262 -5.414 -16.047 1.00 95.12 122 GLU A CA 1
ATOM 965 C C . GLU A 1 122 ? -5.409 -6.412 -15.845 1.00 95.12 122 GLU A C 1
ATOM 967 O O . GLU A 1 122 ? -6.223 -6.590 -16.748 1.00 95.12 122 GLU A O 1
ATOM 972 N N . ASN A 1 123 ? -5.529 -6.996 -14.649 1.00 94.00 123 ASN A N 1
ATOM 973 C CA . ASN A 1 123 ? -6.667 -7.827 -14.250 1.00 94.00 123 ASN A CA 1
ATOM 974 C C . ASN A 1 123 ? -7.899 -7.010 -13.806 1.00 94.00 123 ASN A C 1
ATOM 976 O O . ASN A 1 123 ? -8.893 -7.586 -13.373 1.00 94.00 123 ASN A O 1
ATOM 980 N N . GLY A 1 124 ? -7.860 -5.678 -13.915 1.00 97.44 124 GLY A N 1
ATOM 981 C CA . GLY A 1 124 ? -9.002 -4.803 -13.640 1.00 97.44 124 GLY A CA 1
ATOM 982 C C . GLY A 1 124 ? -9.188 -4.413 -12.171 1.00 97.44 124 GLY A C 1
ATOM 983 O O . GLY A 1 124 ? -10.200 -3.795 -11.843 1.00 97.44 124 GLY A O 1
ATOM 984 N N . TYR A 1 125 ? -8.238 -4.742 -11.290 1.00 98.38 125 TYR A N 1
ATOM 985 C CA . TYR A 1 125 ? -8.335 -4.423 -9.865 1.00 98.38 125 TYR A CA 1
ATOM 986 C C . TYR A 1 125 ? -7.631 -3.106 -9.534 1.00 98.38 125 TYR A C 1
ATOM 988 O O . TYR A 1 125 ? -6.463 -2.903 -9.879 1.00 98.38 125 TYR A O 1
ATOM 996 N N . ASN A 1 126 ? -8.317 -2.223 -8.807 1.00 98.50 126 ASN A N 1
ATOM 997 C CA . ASN A 1 126 ? -7.635 -1.162 -8.071 1.00 98.50 126 ASN A CA 1
ATOM 998 C C . ASN A 1 126 ? -6.866 -1.810 -6.919 1.00 98.50 126 ASN A C 1
ATOM 1000 O O . ASN A 1 126 ? -7.278 -2.848 -6.396 1.00 98.50 126 ASN A O 1
ATOM 1004 N N . PHE A 1 127 ? -5.795 -1.181 -6.452 1.00 97.62 127 PHE A N 1
ATOM 1005 C CA . PHE A 1 127 ? -5.116 -1.684 -5.268 1.00 97.62 127 PHE A CA 1
ATOM 1006 C C . PHE A 1 127 ? -4.709 -0.586 -4.304 1.00 97.62 127 PHE A C 1
ATOM 1008 O O . PHE A 1 127 ? -4.317 0.508 -4.707 1.00 97.62 127 PHE A O 1
ATOM 1015 N N . ILE A 1 128 ? -4.748 -0.920 -3.018 1.00 96.25 128 ILE A N 1
ATOM 1016 C CA . ILE A 1 128 ? -3.935 -0.272 -1.997 1.00 96.25 128 ILE A CA 1
ATOM 1017 C C . ILE A 1 128 ? -2.738 -1.175 -1.739 1.00 96.25 128 ILE A C 1
ATOM 1019 O O . ILE A 1 128 ? -2.914 -2.371 -1.547 1.00 96.25 128 ILE A O 1
ATOM 1023 N N . PHE A 1 129 ? -1.532 -0.628 -1.716 1.00 90.44 129 PHE A N 1
ATOM 1024 C CA . PHE A 1 129 ? -0.324 -1.404 -1.466 1.00 90.44 129 PHE A CA 1
ATOM 1025 C C . PHE A 1 129 ? 0.548 -0.708 -0.434 1.00 90.44 129 PHE A C 1
ATOM 1027 O O . PHE A 1 129 ? 0.950 0.439 -0.639 1.00 90.44 129 PHE A O 1
ATOM 1034 N N . SER A 1 130 ? 0.822 -1.395 0.673 1.00 72.69 130 SER A N 1
ATOM 1035 C CA . SER A 1 130 ? 1.815 -0.972 1.657 1.00 72.69 130 SER A CA 1
ATOM 1036 C C . SER A 1 130 ? 3.176 -1.573 1.307 1.00 72.69 130 SER A C 1
ATOM 1038 O O . SER A 1 130 ? 3.240 -2.658 0.752 1.00 72.69 130 SER A O 1
ATOM 1040 N N . VAL A 1 131 ? 4.263 -0.865 1.599 1.00 65.50 131 VAL A N 1
ATOM 1041 C CA . VAL A 1 131 ? 5.650 -1.260 1.347 1.00 65.50 131 VAL A CA 1
ATOM 1042 C C . VAL A 1 131 ? 6.547 -0.762 2.466 1.00 65.50 131 VAL A C 1
ATOM 1044 O O . VAL A 1 131 ? 6.422 0.396 2.859 1.00 65.50 131 VAL A O 1
ATOM 1047 N N . SER A 1 132 ? 7.528 -1.558 2.909 1.00 52.62 132 SER A N 1
ATOM 1048 C CA . SER A 1 132 ? 8.678 -0.968 3.610 1.00 52.62 132 SER A CA 1
ATOM 1049 C C . SER A 1 132 ? 9.723 -0.457 2.647 1.00 52.62 132 SER A C 1
ATOM 1051 O O . SER A 1 132 ? 10.188 -1.161 1.748 1.00 52.62 132 SER A O 1
ATOM 1053 N N . LEU A 1 133 ? 10.175 0.750 2.948 1.00 41.28 133 LEU A N 1
ATOM 1054 C CA . LEU A 1 133 ? 11.409 1.291 2.442 1.00 41.28 133 LEU A CA 1
ATOM 1055 C C . LEU A 1 133 ? 12.381 1.453 3.614 1.00 41.28 133 LEU A C 1
ATOM 1057 O O . LEU A 1 133 ? 12.136 2.211 4.557 1.00 41.28 133 LEU A O 1
ATOM 1061 N N . LEU A 1 134 ? 13.538 0.803 3.506 1.00 43.66 134 LEU A N 1
ATOM 1062 C CA . LEU A 1 134 ? 14.764 1.324 4.097 1.00 43.66 134 LEU A CA 1
ATOM 1063 C C . LEU A 1 134 ? 15.396 2.290 3.094 1.00 43.66 134 LEU A C 1
ATOM 1065 O O . LEU A 1 134 ? 16.253 1.919 2.300 1.00 43.66 134 LEU A O 1
ATOM 1069 N N . SER A 1 135 ? 14.999 3.557 3.144 1.00 39.88 135 SER A N 1
ATOM 1070 C CA . SER A 1 135 ? 15.793 4.640 2.584 1.00 39.88 135 SER A CA 1
ATOM 1071 C C . SER A 1 135 ? 16.606 5.181 3.730 1.00 39.88 135 SER A C 1
ATOM 1073 O O . SER A 1 135 ? 16.165 6.074 4.426 1.00 39.88 135 SER A O 1
ATOM 1075 N N . LEU A 1 136 ? 17.802 4.646 3.942 1.00 33.75 136 LEU A N 1
ATOM 1076 C CA . LEU A 1 136 ? 18.897 5.448 4.468 1.00 33.75 136 LEU A CA 1
ATOM 1077 C C . LEU A 1 136 ? 20.213 4.754 4.095 1.00 33.75 136 LEU A C 1
ATOM 1079 O O . LEU A 1 136 ? 20.730 3.920 4.824 1.00 33.75 136 LEU A O 1
ATOM 1083 N N . LEU A 1 137 ? 20.748 5.157 2.937 1.00 35.16 137 LEU A N 1
ATOM 1084 C CA . LEU A 1 137 ? 22.161 5.038 2.562 1.00 35.16 137 LEU A CA 1
ATOM 1085 C C . LEU A 1 137 ? 22.727 3.612 2.353 1.00 35.16 137 LEU A C 1
ATOM 1087 O O . LEU A 1 137 ? 23.545 3.141 3.130 1.00 35.16 137 LEU A O 1
ATOM 1091 N N . SER A 1 138 ? 22.502 3.028 1.175 1.00 34.28 138 SER A N 1
ATOM 1092 C CA . SER A 1 138 ? 23.644 2.479 0.415 1.00 34.28 138 SER A CA 1
ATOM 1093 C C . SER A 1 138 ? 23.745 3.181 -0.933 1.00 34.28 138 SER A C 1
ATOM 1095 O O . SER A 1 138 ? 23.742 2.596 -2.007 1.00 34.28 138 SER A O 1
ATOM 1097 N N . GLN A 1 139 ? 23.807 4.507 -0.865 1.00 35.09 139 GLN A N 1
ATOM 1098 C CA . GLN A 1 139 ? 24.326 5.307 -1.951 1.00 35.09 139 GLN A CA 1
ATOM 1099 C C . GLN A 1 139 ? 25.421 6.223 -1.351 1.00 35.09 139 GLN A C 1
ATOM 1101 O O . GLN A 1 139 ? 25.082 7.251 -0.761 1.00 35.09 139 GLN A O 1
ATOM 1106 N N . PRO A 1 140 ? 26.727 5.921 -1.538 1.00 35.91 140 PRO A N 1
ATOM 1107 C CA . PRO A 1 140 ? 27.824 6.874 -1.317 1.00 35.91 140 PRO A CA 1
ATOM 1108 C C . PRO A 1 140 ? 27.788 8.063 -2.292 1.00 35.91 140 PRO A C 1
ATOM 1110 O O . PRO A 1 140 ? 28.732 8.834 -2.384 1.00 35.91 140 PRO A O 1
ATOM 1113 N N . TRP A 1 141 ? 26.694 8.283 -3.012 1.00 33.47 141 TRP A N 1
ATOM 1114 C CA . TRP A 1 141 ? 26.650 9.232 -4.111 1.00 33.47 141 TRP A CA 1
ATOM 1115 C C . TRP A 1 141 ? 26.595 10.667 -3.596 1.00 33.47 141 TRP A C 1
ATOM 1117 O O . TRP A 1 141 ? 27.118 11.549 -4.252 1.00 33.47 141 TRP A O 1
ATOM 1127 N N . ARG A 1 142 ? 26.128 10.929 -2.363 1.00 33.25 142 ARG A N 1
ATOM 1128 C CA . ARG A 1 142 ? 26.356 12.244 -1.729 1.00 33.25 142 ARG A CA 1
ATOM 1129 C C . ARG A 1 142 ? 27.823 12.504 -1.365 1.00 33.25 142 ARG A C 1
ATOM 1131 O O . ARG A 1 142 ? 28.208 13.664 -1.319 1.00 33.25 142 ARG A O 1
ATOM 1138 N N . LEU A 1 143 ? 28.634 11.470 -1.130 1.00 36.44 143 LEU A N 1
ATOM 1139 C CA . LEU A 1 143 ? 30.082 11.619 -0.925 1.00 36.44 143 LEU A CA 1
ATOM 1140 C C . LEU A 1 143 ? 30.845 11.666 -2.262 1.00 36.44 143 LEU A C 1
ATOM 1142 O O . LEU A 1 143 ? 31.856 12.349 -2.349 1.00 36.44 143 LEU A O 1
ATOM 1146 N N . ILE A 1 144 ? 30.318 11.037 -3.317 1.00 37.72 144 ILE A N 1
ATOM 1147 C CA . ILE A 1 144 ? 30.866 11.094 -4.685 1.00 37.72 144 ILE A CA 1
ATOM 1148 C C . ILE A 1 144 ? 30.482 12.410 -5.401 1.00 37.72 144 ILE A C 1
ATOM 1150 O O . ILE A 1 144 ? 31.245 12.908 -6.220 1.00 37.72 144 ILE A O 1
ATOM 1154 N N . LEU A 1 145 ? 29.336 13.021 -5.076 1.00 37.34 145 LEU A N 1
ATOM 1155 C CA . LEU A 1 145 ? 28.783 14.187 -5.791 1.00 37.34 145 LEU A CA 1
ATOM 1156 C C . LEU A 1 145 ? 28.897 15.519 -5.033 1.00 37.34 145 LEU A C 1
ATOM 1158 O O . LEU A 1 145 ? 28.573 16.566 -5.592 1.00 37.34 145 LEU A O 1
ATOM 1162 N N . ASN A 1 146 ? 29.369 15.512 -3.782 1.00 37.03 146 ASN A N 1
ATOM 1163 C CA . ASN A 1 146 ? 29.667 16.734 -3.031 1.00 37.03 146 ASN A CA 1
ATOM 1164 C C . ASN A 1 146 ? 31.167 17.102 -2.960 1.00 37.03 146 ASN A C 1
ATOM 1166 O O . ASN A 1 146 ? 31.639 17.496 -1.894 1.00 37.03 146 ASN A O 1
ATOM 1170 N N . PRO A 1 147 ? 31.919 17.017 -4.075 1.00 36.59 147 PRO A N 1
ATOM 1171 C CA . PRO A 1 147 ? 33.041 17.935 -4.285 1.00 36.59 147 PRO A CA 1
ATOM 1172 C C . PRO A 1 147 ? 32.700 19.128 -5.199 1.00 36.59 147 PRO A C 1
ATOM 1174 O O . PRO A 1 147 ? 33.480 20.072 -5.250 1.00 36.59 147 PRO A O 1
ATOM 1177 N N . LEU A 1 148 ? 31.573 19.110 -5.935 1.00 40.22 148 LEU A N 1
ATOM 1178 C CA . LEU A 1 148 ? 31.372 20.006 -7.094 1.00 40.22 148 LEU A CA 1
ATOM 1179 C C . LEU A 1 148 ? 30.202 21.002 -7.006 1.00 40.22 148 LEU A C 1
ATOM 1181 O O . LEU A 1 148 ? 30.053 21.821 -7.907 1.00 40.22 148 LEU A O 1
ATOM 1185 N N . ASN A 1 149 ? 29.388 20.980 -5.944 1.00 45.41 149 ASN A N 1
ATOM 1186 C CA . ASN A 1 149 ? 28.349 21.997 -5.697 1.00 45.41 149 ASN A CA 1
ATOM 1187 C C . ASN A 1 149 ? 27.383 22.239 -6.895 1.00 45.41 149 ASN A C 1
ATOM 1189 O O . ASN A 1 149 ? 27.031 23.376 -7.208 1.00 45.41 149 ASN A O 1
ATOM 1193 N N . VAL A 1 150 ? 26.962 21.178 -7.601 1.00 41.50 150 VAL A N 1
ATOM 1194 C CA . VAL A 1 150 ? 26.182 21.297 -8.852 1.00 41.50 150 VAL A CA 1
ATOM 1195 C C . VAL A 1 150 ? 24.669 21.478 -8.581 1.00 41.50 150 VAL A C 1
ATOM 1197 O O . VAL A 1 150 ? 24.058 20.622 -7.933 1.00 41.50 150 VAL A O 1
ATOM 1200 N N . PRO A 1 151 ? 24.016 22.545 -9.095 1.00 41.12 151 PRO A N 1
ATOM 1201 C CA . PRO A 1 151 ? 22.582 22.804 -8.905 1.00 41.12 151 PRO A CA 1
ATOM 1202 C C . PRO A 1 151 ? 21.655 21.766 -9.557 1.00 41.12 151 PRO A C 1
ATOM 1204 O O . PRO A 1 151 ? 21.980 21.198 -10.599 1.00 41.12 151 PRO A O 1
ATOM 1207 N N . TYR A 1 152 ? 20.446 21.589 -8.997 1.00 39.69 152 TYR A N 1
ATOM 1208 C CA . TYR A 1 152 ? 19.442 20.593 -9.431 1.00 39.69 152 TYR A CA 1
ATOM 1209 C C . TYR A 1 152 ? 19.040 20.688 -10.923 1.00 39.69 152 TYR A C 1
ATOM 1211 O O . TYR A 1 152 ? 18.647 19.696 -11.531 1.00 39.69 152 TYR A O 1
ATOM 1219 N N . SER A 1 153 ? 19.198 21.858 -11.545 1.00 41.09 153 SER A N 1
ATOM 1220 C CA . SER A 1 153 ? 18.888 22.099 -12.961 1.00 41.09 153 SER A CA 1
ATOM 1221 C C . SER A 1 153 ? 19.869 21.459 -13.950 1.00 41.09 153 SER A C 1
ATOM 1223 O O . SER A 1 153 ? 19.509 21.270 -15.107 1.00 41.09 153 SER A O 1
ATOM 1225 N N . ASN A 1 154 ? 21.086 21.112 -13.519 1.00 41.84 154 ASN A N 1
ATOM 1226 C CA . ASN A 1 154 ? 22.170 20.705 -14.425 1.00 41.84 154 ASN A CA 1
ATOM 1227 C C . ASN A 1 154 ? 22.470 19.193 -14.369 1.00 41.84 154 ASN A C 1
ATOM 1229 O O . ASN A 1 154 ? 23.417 18.714 -14.990 1.00 41.84 154 ASN A O 1
ATOM 1233 N N . TRP A 1 155 ? 21.647 18.420 -13.652 1.00 48.56 155 TRP A N 1
ATOM 1234 C CA . TRP A 1 155 ? 21.862 16.987 -13.410 1.00 48.56 155 TRP A CA 1
ATOM 1235 C C . TRP A 1 155 ? 21.667 16.113 -14.641 1.00 48.56 155 TRP A C 1
ATOM 1237 O O . TRP A 1 155 ? 22.441 15.183 -14.856 1.00 48.56 155 TRP A O 1
ATOM 1247 N N . LEU A 1 156 ? 20.669 16.428 -15.470 1.00 40.84 156 LEU A N 1
ATOM 1248 C CA . LEU A 1 156 ? 20.409 15.685 -16.703 1.00 40.84 156 LEU A CA 1
ATOM 1249 C C . LEU A 1 156 ? 21.587 15.826 -17.684 1.00 40.84 156 LEU A C 1
ATOM 1251 O O . LEU A 1 156 ? 21.965 14.864 -18.341 1.00 40.84 156 LEU A O 1
ATOM 1255 N N . GLN A 1 157 ? 22.209 17.009 -17.730 1.00 40.50 157 GLN A N 1
ATOM 1256 C CA . GLN A 1 157 ? 23.395 17.278 -18.547 1.00 40.50 157 GLN A CA 1
ATOM 1257 C C . GLN A 1 157 ? 24.644 16.570 -18.021 1.00 40.50 157 GLN A C 1
ATOM 1259 O O . GLN A 1 157 ? 25.396 16.023 -18.821 1.00 40.50 157 GLN A O 1
ATOM 1264 N N . LEU A 1 158 ? 24.843 16.530 -16.700 1.00 39.94 158 LEU A N 1
ATOM 1265 C CA . LEU A 1 158 ? 25.966 15.810 -16.102 1.00 39.94 158 LEU A CA 1
ATOM 1266 C C . LEU A 1 158 ? 25.848 14.302 -16.381 1.00 39.94 158 LEU A C 1
ATOM 1268 O O . LEU A 1 158 ? 26.781 13.699 -16.893 1.00 39.94 158 LEU A O 1
ATOM 1272 N N . TYR A 1 159 ? 24.673 13.708 -16.153 1.00 38.66 159 TYR A N 1
ATOM 1273 C CA . TYR A 1 159 ? 24.408 12.283 -16.400 1.00 38.66 159 TYR A CA 1
ATOM 1274 C C . TYR A 1 159 ? 24.606 11.877 -17.873 1.00 38.66 159 TYR A C 1
ATOM 1276 O O . TYR A 1 159 ? 25.187 10.831 -18.154 1.00 38.66 159 TYR A O 1
ATOM 1284 N N . LEU A 1 160 ? 24.196 12.732 -18.819 1.00 41.56 160 LEU A N 1
ATOM 1285 C CA . LEU A 1 160 ? 24.421 12.524 -20.256 1.00 41.56 160 LEU A CA 1
ATOM 1286 C C . LEU A 1 160 ? 25.894 12.689 -20.679 1.00 41.56 160 LEU A C 1
ATOM 1288 O O . LEU A 1 160 ? 26.269 12.191 -21.737 1.00 41.56 160 LEU A O 1
ATOM 1292 N N . GLN A 1 161 ? 26.720 13.377 -19.883 1.00 35.88 161 GLN A N 1
ATOM 1293 C CA . GLN A 1 161 ? 28.142 13.604 -20.169 1.00 35.88 161 GLN A CA 1
ATOM 1294 C C . GLN A 1 161 ? 29.071 12.533 -19.581 1.00 35.88 161 GLN A C 1
ATOM 1296 O O . GLN A 1 161 ? 30.062 12.204 -20.225 1.00 35.88 161 GLN A O 1
ATOM 1301 N N . VAL A 1 162 ? 28.791 12.000 -18.383 1.00 40.88 162 VAL A N 1
ATOM 1302 C CA . VAL A 1 162 ? 29.705 11.048 -17.707 1.00 40.88 162 VAL A CA 1
ATOM 1303 C C . VAL A 1 162 ? 29.390 9.577 -17.999 1.00 40.88 162 VAL A C 1
ATOM 1305 O O . VAL A 1 162 ? 30.236 8.717 -17.773 1.00 40.88 162 VAL A O 1
ATOM 1308 N N . GLY A 1 163 ? 28.200 9.272 -18.525 1.00 38.19 163 GLY A N 1
ATOM 1309 C CA . GLY A 1 163 ? 27.763 7.888 -18.716 1.00 38.19 163 GLY A CA 1
ATOM 1310 C C . GLY A 1 163 ? 27.552 7.131 -17.388 1.00 38.19 163 GLY A C 1
ATOM 1311 O O . GLY A 1 163 ? 27.691 7.705 -16.307 1.00 38.19 163 GLY A O 1
ATOM 1312 N N . PRO A 1 164 ? 27.166 5.842 -17.442 1.00 39.44 164 PRO A N 1
ATOM 1313 C CA . PRO A 1 164 ? 26.689 5.088 -16.278 1.00 39.44 164 PRO A CA 1
ATOM 1314 C C . PRO A 1 164 ? 27.780 4.642 -15.287 1.00 39.44 164 PRO A C 1
ATOM 1316 O O . PRO A 1 164 ? 27.432 4.071 -14.255 1.00 39.44 164 PRO A O 1
ATOM 1319 N N . ASP A 1 165 ? 29.068 4.884 -15.563 1.00 37.22 165 ASP A N 1
ATOM 1320 C CA . ASP A 1 165 ? 30.179 4.350 -14.766 1.00 37.22 165 ASP A CA 1
ATOM 1321 C C . ASP A 1 165 ? 31.226 5.421 -14.373 1.00 37.22 165 ASP A C 1
ATOM 1323 O O . ASP A 1 165 ? 32.130 5.727 -15.151 1.00 37.22 165 ASP A O 1
ATOM 1327 N N . PRO A 1 166 ? 31.160 5.984 -13.150 1.00 40.59 166 PRO A N 1
ATOM 1328 C CA . PRO A 1 166 ? 32.202 6.851 -12.601 1.00 40.59 166 PRO A CA 1
ATOM 1329 C C . PRO A 1 166 ? 33.320 6.077 -11.872 1.00 40.59 166 PRO A C 1
ATOM 1331 O O . PRO A 1 166 ? 34.196 6.692 -11.256 1.00 40.59 166 PRO A O 1
ATOM 1334 N N . THR A 1 167 ? 33.323 4.739 -11.905 1.00 38.97 167 THR A N 1
ATOM 1335 C CA . THR A 1 167 ? 34.217 3.893 -11.091 1.00 38.97 167 THR A CA 1
ATOM 1336 C C . THR A 1 167 ? 35.689 4.002 -11.511 1.00 38.97 167 THR A C 1
ATOM 1338 O O . THR A 1 167 ? 36.576 3.703 -10.712 1.00 38.97 167 THR A O 1
ATOM 1341 N N . SER A 1 168 ? 35.991 4.547 -12.698 1.00 38.62 168 SER A N 1
ATOM 1342 C CA . SER A 1 168 ? 37.371 4.834 -13.123 1.00 38.62 168 SER A CA 1
ATOM 1343 C C . SER A 1 168 ? 38.070 5.932 -12.303 1.00 38.62 168 SER A C 1
ATOM 1345 O O . SER A 1 168 ? 39.272 6.135 -12.463 1.00 38.62 168 SER A O 1
ATOM 1347 N N . LEU A 1 169 ? 37.351 6.646 -11.426 1.00 36.28 169 LEU A N 1
ATOM 1348 C CA . LEU A 1 169 ? 37.904 7.701 -10.567 1.00 36.28 169 LEU A CA 1
ATOM 1349 C C . LEU A 1 169 ? 38.143 7.271 -9.107 1.00 36.28 169 LEU A C 1
ATOM 1351 O O . LEU A 1 169 ? 38.727 8.043 -8.352 1.00 36.28 169 LEU A O 1
ATOM 1355 N N . ILE A 1 170 ? 37.738 6.061 -8.691 1.00 35.78 170 ILE A N 1
ATOM 1356 C CA . ILE A 1 170 ? 37.792 5.626 -7.276 1.00 35.78 170 ILE A CA 1
ATOM 1357 C C . ILE A 1 170 ? 38.483 4.260 -7.110 1.00 35.78 170 ILE A C 1
ATOM 1359 O O . ILE A 1 170 ? 38.175 3.480 -6.217 1.00 35.78 170 ILE A O 1
ATOM 1363 N N . THR A 1 171 ? 39.480 3.940 -7.930 1.00 35.03 171 THR A N 1
ATOM 1364 C CA . THR A 1 171 ? 40.460 2.902 -7.567 1.00 35.03 171 THR A CA 1
ATOM 1365 C C . THR A 1 171 ? 41.660 3.554 -6.899 1.00 35.03 171 THR A C 1
ATOM 1367 O O . THR A 1 171 ? 42.606 3.926 -7.590 1.00 35.03 171 THR A O 1
ATOM 1370 N N . LYS A 1 172 ? 41.584 3.712 -5.567 1.00 31.58 172 LYS A N 1
ATOM 1371 C CA . LYS A 1 172 ? 42.688 3.723 -4.573 1.00 31.58 172 LYS A CA 1
ATOM 1372 C C . LYS A 1 172 ? 42.282 4.498 -3.311 1.00 31.58 172 LYS A C 1
ATOM 1374 O O . LYS A 1 172 ? 42.781 5.590 -3.081 1.00 31.58 172 LYS A O 1
ATOM 1379 N N . GLN A 1 173 ? 41.426 3.927 -2.469 1.00 30.47 173 GLN A N 1
ATOM 1380 C CA . GLN A 1 173 ? 41.567 4.007 -1.006 1.00 30.47 173 GLN A CA 1
ATOM 1381 C C . GLN A 1 173 ? 40.460 3.198 -0.331 1.00 30.47 173 GLN A C 1
ATOM 1383 O O . GLN A 1 173 ? 39.326 3.212 -0.789 1.00 30.47 173 GLN A O 1
ATOM 1388 N N . VAL A 1 174 ? 40.817 2.562 0.786 1.00 28.84 174 VAL A N 1
ATOM 1389 C CA . VAL A 1 174 ? 40.013 1.675 1.648 1.00 28.84 174 VAL A CA 1
ATOM 1390 C C . VAL A 1 174 ? 40.219 0.185 1.347 1.00 28.84 174 VAL A C 1
ATOM 1392 O O . VAL A 1 174 ? 39.350 -0.538 0.873 1.00 28.84 174 VAL A O 1
ATOM 1395 N N . VAL A 1 175 ? 41.438 -0.251 1.673 1.00 29.48 175 VAL A N 1
ATOM 1396 C CA . VAL A 1 175 ? 41.769 -1.606 2.123 1.00 29.48 175 VAL A CA 1
ATOM 1397 C C . VAL A 1 175 ? 41.871 -1.536 3.652 1.00 29.48 175 VAL A C 1
ATOM 1399 O O . VAL A 1 175 ? 42.501 -0.616 4.165 1.00 29.48 175 VAL A O 1
ATOM 1402 N N . GLU A 1 176 ? 41.238 -2.509 4.316 1.00 31.03 176 GLU A N 1
ATOM 1403 C CA . GLU A 1 176 ? 41.403 -2.948 5.715 1.00 31.03 176 GLU A CA 1
ATOM 1404 C C . GLU A 1 176 ? 41.116 -1.953 6.854 1.00 31.03 176 GLU A C 1
ATOM 1406 O O . GLU A 1 176 ? 41.844 -0.990 7.071 1.00 31.03 176 GLU A O 1
ATOM 1411 N N . THR A 1 177 ? 40.120 -2.273 7.698 1.00 22.64 177 THR A N 1
ATOM 1412 C CA . THR A 1 177 ? 40.346 -2.495 9.144 1.00 22.64 177 THR A CA 1
ATOM 1413 C C . THR A 1 177 ? 39.101 -2.994 9.897 1.00 22.64 177 THR A C 1
ATOM 1415 O O . THR A 1 177 ? 37.989 -2.507 9.722 1.00 22.64 177 THR A O 1
ATOM 1418 N N . THR A 1 178 ? 39.368 -3.917 10.826 1.00 24.09 178 THR A N 1
ATOM 1419 C CA . THR A 1 178 ? 38.608 -4.317 12.030 1.00 24.09 178 THR A CA 1
ATOM 1420 C C . THR A 1 178 ? 37.357 -5.207 11.926 1.00 24.09 178 THR A C 1
ATOM 1422 O O . THR A 1 178 ? 36.289 -4.835 11.456 1.00 24.09 178 THR A O 1
ATOM 1425 N N . SER A 1 179 ? 37.531 -6.390 12.519 1.00 32.59 179 SER A N 1
ATOM 1426 C CA . SER A 1 179 ? 36.558 -7.295 13.129 1.00 32.59 179 SER A CA 1
ATOM 1427 C C . SER A 1 179 ? 35.444 -6.610 13.937 1.00 32.59 179 SER A C 1
ATOM 1429 O O . SER A 1 179 ? 35.728 -5.914 14.911 1.00 32.59 179 SER A O 1
ATOM 1431 N N . SER A 1 180 ? 34.187 -6.919 13.613 1.00 24.00 180 SER A N 1
ATOM 1432 C CA . SER A 1 180 ? 33.054 -6.881 14.544 1.00 24.00 180 SER A CA 1
ATOM 1433 C C . SER A 1 180 ? 31.960 -7.805 14.025 1.00 24.00 180 SER A C 1
ATOM 1435 O O . SER A 1 180 ? 31.480 -7.652 12.904 1.00 24.00 180 SER A O 1
ATOM 1437 N N . GLU A 1 181 ? 31.549 -8.748 14.864 1.00 32.03 181 GLU A N 1
ATOM 1438 C CA . GLU A 1 181 ? 30.252 -9.403 14.757 1.00 32.03 181 GLU A CA 1
ATOM 1439 C C . GLU A 1 181 ? 29.123 -8.351 14.720 1.00 32.03 181 GLU A C 1
ATOM 1441 O O . GLU A 1 181 ? 29.275 -7.243 15.239 1.00 32.03 181 GLU A O 1
ATOM 1446 N N . HIS A 1 182 ? 27.972 -8.758 14.177 1.00 30.36 182 HIS A N 1
ATOM 1447 C CA . HIS A 1 182 ? 26.676 -8.065 14.195 1.00 30.36 182 HIS A CA 1
ATOM 1448 C C . HIS A 1 182 ? 26.502 -6.857 13.265 1.00 30.36 182 HIS A C 1
ATOM 1450 O O . HIS A 1 182 ? 26.527 -5.719 13.716 1.00 30.36 182 HIS A O 1
ATOM 1456 N N . LEU A 1 183 ? 26.158 -7.125 11.999 1.00 29.11 183 LEU A N 1
ATOM 1457 C CA . LEU A 1 183 ? 25.068 -6.462 11.253 1.00 29.11 183 LEU A CA 1
ATOM 1458 C C . LEU A 1 183 ? 25.004 -7.060 9.836 1.00 29.11 183 LEU A C 1
ATOM 1460 O O . LEU A 1 183 ? 25.454 -6.452 8.870 1.00 29.11 183 LEU A O 1
ATOM 1464 N N . HIS A 1 184 ? 24.460 -8.273 9.712 1.00 32.22 184 HIS A N 1
ATOM 1465 C CA . HIS A 1 184 ? 24.017 -8.774 8.408 1.00 32.22 184 HIS A CA 1
ATOM 1466 C C . HIS A 1 184 ? 22.654 -8.145 8.076 1.00 32.22 184 HIS A C 1
ATOM 1468 O O . HIS A 1 184 ? 21.836 -7.893 8.968 1.00 32.22 184 HIS A O 1
ATOM 1474 N N . GLY A 1 185 ? 22.554 -7.675 6.830 1.00 32.50 185 GLY A N 1
ATOM 1475 C CA . GLY A 1 185 ? 21.600 -6.678 6.362 1.00 32.50 185 GLY A CA 1
ATOM 1476 C C . GLY A 1 185 ? 20.351 -7.296 5.751 1.00 32.50 185 GLY A C 1
ATOM 1477 O O . GLY A 1 185 ? 20.421 -7.928 4.703 1.00 32.50 185 GLY A O 1
ATOM 1478 N N . LEU A 1 186 ? 19.222 -7.015 6.400 1.00 34.81 186 LEU A N 1
ATOM 1479 C CA . LEU A 1 186 ? 17.926 -7.653 6.216 1.00 34.81 186 LEU A CA 1
ATOM 1480 C C . LEU A 1 186 ? 17.049 -6.953 5.172 1.00 34.81 186 LEU A C 1
ATOM 1482 O O . LEU A 1 186 ? 16.401 -5.959 5.510 1.00 34.81 186 LEU A O 1
ATOM 1486 N N . LEU A 1 187 ? 16.937 -7.478 3.946 1.00 40.69 187 LEU A N 1
ATOM 1487 C CA . LEU A 1 187 ? 15.870 -7.093 3.012 1.00 40.69 187 LEU A CA 1
ATOM 1488 C C . LEU A 1 187 ? 15.272 -8.272 2.244 1.00 40.69 187 LEU A C 1
ATOM 1490 O O . LEU A 1 187 ? 15.887 -8.861 1.368 1.00 40.69 187 LEU A O 1
ATOM 1494 N N . ILE A 1 188 ? 14.004 -8.536 2.531 1.00 45.41 188 ILE A N 1
ATOM 1495 C CA . ILE A 1 188 ? 13.056 -9.251 1.677 1.00 45.41 188 ILE A CA 1
ATOM 1496 C C . ILE A 1 188 ? 11.731 -8.511 1.882 1.00 45.41 188 ILE A C 1
ATOM 1498 O O . ILE A 1 188 ? 11.438 -8.183 3.032 1.00 45.41 188 ILE A O 1
ATOM 1502 N N . LEU A 1 189 ? 10.995 -8.215 0.804 1.00 49.09 189 LEU A N 1
ATOM 1503 C CA . LEU A 1 189 ? 9.580 -7.790 0.756 1.00 49.09 189 LEU A CA 1
ATOM 1504 C C . LEU A 1 189 ? 8.913 -7.591 2.141 1.00 49.09 189 LEU A C 1
ATOM 1506 O O . LEU A 1 189 ? 8.494 -8.557 2.780 1.00 49.09 189 LEU A O 1
ATOM 1510 N N . GLN A 1 190 ? 8.933 -6.352 2.649 1.00 57.03 190 GLN A N 1
ATOM 1511 C CA . GLN A 1 190 ? 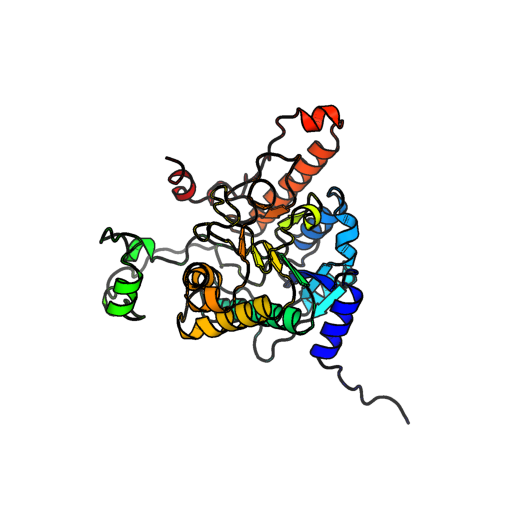8.620 -6.000 4.046 1.00 57.03 190 GLN A CA 1
ATOM 1512 C C . GLN A 1 190 ? 7.352 -5.142 4.136 1.00 57.03 190 GLN A C 1
ATOM 1514 O O . GLN A 1 190 ? 7.371 -4.045 4.667 1.00 57.03 190 GLN A O 1
ATOM 1519 N N . ASP A 1 191 ? 6.217 -5.580 3.636 1.00 64.88 191 ASP A N 1
ATOM 1520 C CA . ASP A 1 191 ? 5.113 -4.634 3.424 1.00 64.88 191 ASP A CA 1
ATOM 1521 C C . ASP A 1 191 ? 4.159 -4.516 4.631 1.00 64.88 191 ASP A C 1
ATOM 1523 O O . ASP A 1 191 ? 3.119 -3.856 4.558 1.00 64.88 191 ASP A O 1
ATOM 1527 N N . VAL A 1 192 ? 4.525 -5.154 5.749 1.00 78.44 192 VAL A N 1
ATOM 1528 C CA . VAL A 1 192 ? 3.724 -5.292 6.979 1.00 78.44 192 VAL A CA 1
ATOM 1529 C C . VAL A 1 192 ? 4.141 -4.336 8.107 1.00 78.44 192 VAL A C 1
ATOM 1531 O O . VAL A 1 192 ? 3.637 -4.429 9.219 1.00 78.44 192 VAL A O 1
ATOM 1534 N N . ASP A 1 193 ? 5.052 -3.392 7.876 1.00 82.50 193 ASP A N 1
ATOM 1535 C CA . ASP A 1 193 ? 5.511 -2.443 8.906 1.00 82.50 193 ASP A CA 1
ATOM 1536 C C . ASP A 1 193 ? 4.780 -1.087 8.898 1.00 82.50 193 ASP A C 1
ATOM 1538 O O . ASP A 1 193 ? 5.277 -0.091 9.435 1.00 82.50 193 ASP A O 1
ATOM 1542 N N . ILE A 1 194 ? 3.578 -1.061 8.322 1.00 89.69 194 ILE A N 1
ATOM 1543 C CA . ILE A 1 194 ? 2.656 0.077 8.329 1.00 89.69 194 ILE A CA 1
ATOM 1544 C C . ILE A 1 194 ? 1.475 -0.250 9.229 1.00 89.69 194 ILE A C 1
ATOM 1546 O O . ILE A 1 194 ? 0.741 -1.199 8.973 1.00 89.69 194 ILE A O 1
ATOM 1550 N N . MET A 1 195 ? 1.277 0.545 10.276 1.00 94.06 195 MET A N 1
ATOM 1551 C CA . MET A 1 195 ? 0.136 0.388 11.174 1.00 94.06 195 MET A CA 1
ATOM 1552 C C . MET A 1 195 ? -1.048 1.203 10.661 1.00 94.06 195 MET A C 1
ATOM 1554 O O . MET A 1 195 ? -0.887 2.358 10.256 1.00 94.06 195 MET A O 1
ATOM 1558 N N . TRP A 1 196 ? -2.231 0.600 10.696 1.00 95.75 196 TRP A N 1
ATOM 1559 C CA . TRP A 1 196 ? -3.491 1.192 10.264 1.00 95.75 196 TRP A CA 1
ATOM 1560 C C . TRP A 1 196 ? -4.280 1.681 11.475 1.00 95.75 196 TRP A C 1
ATOM 1562 O O . TRP A 1 196 ? -4.486 0.946 12.434 1.00 95.75 196 TRP A O 1
ATOM 1572 N N . PHE A 1 197 ? -4.709 2.938 11.435 1.00 96.25 197 PHE A N 1
ATOM 1573 C CA . PHE A 1 197 ? -5.385 3.615 12.543 1.00 96.25 197 PHE A CA 1
ATOM 1574 C C . PHE A 1 197 ? -6.753 4.163 12.165 1.00 96.25 197 PHE A C 1
ATOM 1576 O O . PHE A 1 197 ? -7.639 4.218 13.014 1.00 96.25 197 PHE A O 1
ATOM 1583 N N . ARG A 1 198 ? -6.945 4.565 10.904 1.00 95.81 198 ARG A N 1
ATOM 1584 C CA . ARG A 1 198 ? -8.242 5.000 10.367 1.00 95.81 198 ARG A CA 1
ATOM 1585 C C . ARG A 1 198 ? -8.401 4.541 8.933 1.00 95.81 198 ARG A C 1
ATOM 1587 O O . ARG A 1 198 ? -7.406 4.402 8.227 1.00 95.81 198 ARG A O 1
ATOM 1594 N N . ASN A 1 199 ? -9.647 4.363 8.504 1.00 95.75 199 ASN A N 1
ATOM 1595 C CA . ASN A 1 199 ? -9.967 4.006 7.126 1.00 95.75 199 ASN A CA 1
ATOM 1596 C C . ASN A 1 199 ? -9.423 5.059 6.127 1.00 95.75 199 ASN A C 1
ATOM 1598 O O . ASN A 1 199 ? -9.945 6.180 6.093 1.00 95.75 199 ASN A O 1
ATOM 1602 N N . PRO A 1 200 ? -8.406 4.735 5.301 1.00 95.31 200 PRO A N 1
ATOM 1603 C CA . PRO A 1 200 ? -7.819 5.694 4.370 1.00 95.31 200 PRO A CA 1
ATOM 1604 C C . PRO A 1 200 ? -8.666 5.923 3.115 1.00 95.31 200 PRO A C 1
ATOM 1606 O O . PRO A 1 200 ? -8.470 6.943 2.456 1.00 95.31 200 PRO A O 1
ATOM 1609 N N . LEU A 1 201 ? -9.617 5.029 2.797 1.00 93.88 201 LEU A N 1
ATOM 1610 C CA . LEU A 1 201 ? -10.456 5.120 1.592 1.00 93.88 201 LEU A CA 1
ATOM 1611 C C . LEU A 1 201 ? -11.202 6.458 1.508 1.00 93.88 201 LEU A C 1
ATOM 1613 O O . LEU A 1 201 ? -11.395 7.003 0.426 1.00 93.88 201 LEU A O 1
ATOM 1617 N N . LEU A 1 202 ? -11.559 7.023 2.664 1.00 93.56 202 LEU A N 1
ATOM 1618 C CA . LEU A 1 202 ? -12.269 8.298 2.789 1.00 93.56 202 LEU A CA 1
ATOM 1619 C C . LEU A 1 202 ? -11.419 9.523 2.416 1.00 93.56 202 LEU A C 1
ATOM 1621 O O . LEU A 1 202 ? -11.951 10.626 2.299 1.00 93.56 202 LEU A O 1
ATOM 1625 N N . TYR A 1 203 ? -10.104 9.352 2.278 1.00 95.25 203 TYR A N 1
ATOM 1626 C CA . TYR A 1 203 ? -9.148 10.444 2.095 1.00 95.25 203 TYR A CA 1
ATOM 1627 C C . TYR A 1 203 ? -8.359 10.350 0.790 1.00 95.25 203 TYR A C 1
ATOM 1629 O O . TYR A 1 203 ? -7.460 11.164 0.568 1.00 95.25 203 TYR A O 1
ATOM 1637 N N . PHE A 1 204 ? -8.692 9.393 -0.077 1.00 96.38 204 PHE A N 1
ATOM 1638 C CA . PHE A 1 204 ? -8.147 9.346 -1.426 1.00 96.38 204 PHE A CA 1
ATOM 1639 C C . PHE A 1 204 ? -8.807 10.374 -2.338 1.00 96.38 204 PHE A C 1
ATOM 1641 O O . PHE A 1 204 ? -9.986 10.702 -2.223 1.00 96.38 204 PHE A O 1
ATOM 1648 N N . TYR A 1 205 ? -8.018 10.878 -3.280 1.00 97.31 205 TYR A N 1
ATOM 1649 C CA . TYR A 1 205 ? -8.455 11.851 -4.267 1.00 97.31 205 TYR A CA 1
ATOM 1650 C C . TYR A 1 205 ? -9.297 11.155 -5.349 1.00 97.31 205 TYR A C 1
ATOM 1652 O O . TYR A 1 205 ? -8.799 10.226 -5.993 1.00 97.31 205 TYR A O 1
ATOM 1660 N N . PRO A 1 206 ? -10.553 11.570 -5.599 1.00 95.56 206 PRO A N 1
ATOM 1661 C CA . PRO A 1 206 ? -11.405 10.918 -6.595 1.00 95.56 206 PRO A CA 1
ATOM 1662 C C . PRO A 1 206 ? -10.835 10.942 -8.019 1.00 95.56 206 PRO A C 1
ATOM 1664 O O . PRO A 1 206 ? -11.082 10.019 -8.789 1.00 95.56 206 PRO A O 1
ATOM 1667 N N . ASP A 1 207 ? -10.041 11.953 -8.359 1.00 96.12 207 ASP A N 1
ATOM 1668 C CA . ASP A 1 207 ? -9.424 12.134 -9.673 1.00 96.12 207 ASP A CA 1
ATOM 1669 C C . ASP A 1 207 ? -8.009 11.534 -9.788 1.00 96.12 207 ASP A C 1
ATOM 1671 O O . ASP A 1 207 ? -7.426 11.546 -10.867 1.00 96.12 207 ASP A O 1
ATOM 1675 N N . GLY A 1 208 ? -7.436 11.020 -8.694 1.00 97.31 208 GLY A N 1
ATOM 1676 C CA . GLY A 1 208 ? -6.094 10.439 -8.690 1.00 97.31 208 GLY A CA 1
ATOM 1677 C C . GLY A 1 208 ? -6.070 9.015 -9.241 1.00 97.31 208 GLY A C 1
ATOM 1678 O O . GLY A 1 208 ? -6.667 8.120 -8.638 1.00 97.31 208 GLY A O 1
ATOM 1679 N N . ASP A 1 209 ? -5.327 8.808 -10.331 1.00 98.38 209 ASP A N 1
ATOM 1680 C CA . ASP A 1 209 ? -5.041 7.489 -10.913 1.00 98.38 209 ASP A CA 1
ATOM 1681 C C . ASP A 1 209 ? -3.988 6.740 -10.083 1.00 98.38 209 ASP A C 1
ATOM 1683 O O . ASP A 1 209 ? -4.129 5.548 -9.821 1.00 98.38 209 ASP A O 1
ATOM 1687 N N . PHE A 1 210 ? -2.942 7.458 -9.657 1.00 97.75 210 PHE A N 1
ATOM 1688 C CA . PHE A 1 210 ? -1.821 6.953 -8.866 1.00 97.75 210 PHE A CA 1
ATOM 1689 C C . PHE A 1 210 ? -1.593 7.868 -7.661 1.00 97.75 210 PHE A C 1
ATOM 1691 O O . PHE A 1 210 ? -1.237 9.038 -7.816 1.00 97.75 210 PHE A O 1
ATOM 1698 N N . GLN A 1 211 ? -1.816 7.351 -6.455 1.00 97.19 211 GLN A N 1
ATOM 1699 C CA . GLN A 1 211 ? -1.714 8.115 -5.214 1.00 97.19 211 GLN A CA 1
ATOM 1700 C C . GLN A 1 211 ? -0.680 7.483 -4.298 1.00 97.19 211 GLN A C 1
ATOM 1702 O O . GLN A 1 211 ? -0.741 6.282 -4.067 1.00 97.19 211 GLN A O 1
ATOM 1707 N N . ILE A 1 212 ? 0.261 8.271 -3.783 1.00 92.94 212 ILE A N 1
ATOM 1708 C CA . ILE A 1 212 ? 1.470 7.751 -3.130 1.00 92.94 212 ILE A CA 1
ATOM 1709 C C . ILE A 1 212 ? 1.857 8.580 -1.902 1.00 92.94 212 ILE A C 1
ATOM 1711 O O . ILE A 1 212 ? 1.802 9.813 -1.924 1.00 92.94 212 ILE A O 1
ATOM 1715 N N . SER A 1 213 ? 2.260 7.912 -0.821 1.00 89.12 213 SER A N 1
ATOM 1716 C CA . SER A 1 213 ? 2.819 8.545 0.378 1.00 89.12 213 SER A CA 1
ATOM 1717 C C . SER A 1 213 ? 4.201 9.146 0.138 1.00 89.12 213 SER A C 1
ATOM 1719 O O . SER A 1 213 ? 4.950 8.739 -0.754 1.00 89.12 213 SER A O 1
ATOM 1721 N N . CYS A 1 214 ? 4.549 10.133 0.960 1.00 79.00 214 CYS A N 1
ATOM 1722 C CA . CYS A 1 214 ? 5.774 10.913 0.826 1.00 79.00 214 CYS A CA 1
ATOM 1723 C C . CYS A 1 214 ? 6.560 10.927 2.131 1.00 79.00 214 CYS A C 1
ATOM 1725 O O . CYS A 1 214 ? 5.969 10.926 3.205 1.00 79.00 214 CYS A O 1
ATOM 1727 N N . ASP A 1 215 ? 7.881 11.047 2.022 1.00 69.19 215 ASP A N 1
ATOM 1728 C CA . ASP A 1 215 ? 8.730 11.401 3.167 1.00 69.19 215 ASP A CA 1
ATOM 1729 C C . ASP A 1 215 ? 8.786 12.925 3.375 1.00 69.19 215 ASP A C 1
ATOM 1731 O O . ASP A 1 215 ? 9.146 13.387 4.445 1.00 69.19 215 ASP A O 1
ATOM 1735 N N . ASN A 1 216 ? 8.473 13.730 2.355 1.00 74.25 216 ASN A N 1
ATOM 1736 C CA . ASN A 1 216 ? 8.430 15.187 2.477 1.00 74.25 216 ASN A CA 1
ATOM 1737 C C . ASN A 1 216 ? 7.267 15.741 1.655 1.00 74.25 216 ASN A C 1
ATOM 1739 O O . ASN A 1 216 ? 7.354 15.824 0.423 1.00 74.25 216 ASN A O 1
ATOM 1743 N N . PHE A 1 217 ? 6.177 16.082 2.342 1.00 82.44 217 PHE A N 1
ATOM 1744 C CA . PHE A 1 217 ? 4.984 16.655 1.730 1.00 82.44 217 PHE A CA 1
ATOM 1745 C C . PHE A 1 217 ? 5.030 18.188 1.770 1.00 82.44 217 PHE A C 1
ATOM 1747 O O . PHE A 1 217 ? 4.961 18.807 2.828 1.00 82.44 217 PHE A O 1
ATOM 1754 N N . LEU A 1 218 ? 5.094 18.818 0.598 1.00 85.56 218 LEU A N 1
ATOM 1755 C CA . LEU A 1 218 ? 5.240 20.268 0.424 1.00 85.56 218 LEU A CA 1
ATOM 1756 C C . LEU A 1 218 ? 3.921 21.051 0.583 1.00 85.56 218 LEU A C 1
ATOM 1758 O O . LEU A 1 218 ? 3.879 22.242 0.286 1.00 85.56 218 LEU A O 1
ATOM 1762 N N . GLY A 1 219 ? 2.839 20.396 1.012 1.00 88.88 219 GLY A N 1
ATOM 1763 C CA . GLY A 1 219 ? 1.528 21.014 1.247 1.00 88.88 219 GLY A CA 1
ATOM 1764 C C . GLY A 1 219 ? 0.551 20.945 0.068 1.00 88.88 219 GLY A C 1
ATOM 1765 O O . GLY A 1 219 ? -0.650 21.083 0.279 1.00 88.88 219 GLY A O 1
ATOM 1766 N N . ASP A 1 220 ? 1.035 20.684 -1.150 1.00 93.88 220 ASP A N 1
ATOM 1767 C CA . ASP A 1 220 ? 0.211 20.561 -2.360 1.00 93.88 220 ASP A CA 1
ATOM 1768 C C . ASP A 1 220 ? 0.258 19.124 -2.914 1.00 93.88 220 ASP A C 1
ATOM 1770 O O . ASP A 1 220 ? 1.333 18.672 -3.322 1.00 93.88 220 ASP A O 1
ATOM 1774 N N . PRO A 1 221 ? -0.881 18.406 -2.981 1.00 95.88 221 PRO A N 1
ATOM 1775 C CA . PRO A 1 221 ? -0.940 17.031 -3.470 1.00 95.88 221 PRO A CA 1
ATOM 1776 C C . PRO A 1 221 ? -0.696 16.875 -4.977 1.00 95.88 221 PRO A C 1
ATOM 1778 O O . PRO A 1 221 ? -0.508 15.749 -5.423 1.00 95.88 221 PRO A O 1
ATOM 1781 N N . THR A 1 222 ? -0.696 17.949 -5.773 1.00 96.25 222 THR A N 1
ATOM 1782 C CA . THR A 1 222 ? -0.365 17.902 -7.216 1.00 96.25 222 THR A CA 1
ATOM 1783 C C . THR A 1 222 ? 1.100 18.178 -7.514 1.00 96.25 222 THR A C 1
ATOM 1785 O O . THR A 1 222 ? 1.579 17.919 -8.620 1.00 96.25 222 THR A O 1
ATOM 1788 N N . ASN A 1 223 ? 1.832 18.723 -6.543 1.00 93.94 223 ASN A N 1
ATOM 1789 C CA . ASN A 1 223 ? 3.177 19.204 -6.780 1.00 93.94 223 ASN A CA 1
ATOM 1790 C C . ASN A 1 223 ? 4.138 18.030 -7.013 1.00 93.94 223 ASN A C 1
ATOM 1792 O O . ASN A 1 223 ? 4.534 17.337 -6.077 1.00 93.94 223 ASN A O 1
ATOM 1796 N N . LEU A 1 224 ? 4.579 17.841 -8.260 1.00 90.81 224 LEU A N 1
ATOM 1797 C CA . LEU A 1 224 ? 5.524 16.782 -8.634 1.00 90.81 224 LEU A CA 1
ATOM 1798 C C . LEU A 1 224 ? 6.872 16.871 -7.896 1.00 90.81 224 LEU A C 1
ATOM 1800 O O . LEU A 1 224 ? 7.619 15.897 -7.892 1.00 90.81 224 LEU A O 1
ATOM 1804 N N . LYS A 1 225 ? 7.196 17.993 -7.236 1.00 87.81 225 LYS A N 1
ATOM 1805 C CA . LYS A 1 225 ? 8.395 18.123 -6.390 1.00 87.81 225 LYS A CA 1
ATOM 1806 C C . LYS A 1 225 ? 8.281 17.418 -5.035 1.00 87.81 225 LYS A C 1
ATOM 1808 O O . LYS A 1 225 ? 9.304 17.294 -4.365 1.00 87.81 225 LYS A O 1
ATOM 1813 N N . ASN A 1 226 ? 7.097 16.946 -4.633 1.00 84.31 226 ASN A N 1
ATOM 1814 C CA . ASN A 1 226 ? 6.973 16.049 -3.479 1.00 84.31 226 ASN A CA 1
ATOM 1815 C C . ASN A 1 226 ? 7.874 14.821 -3.662 1.00 84.31 226 ASN A C 1
ATOM 1817 O O . 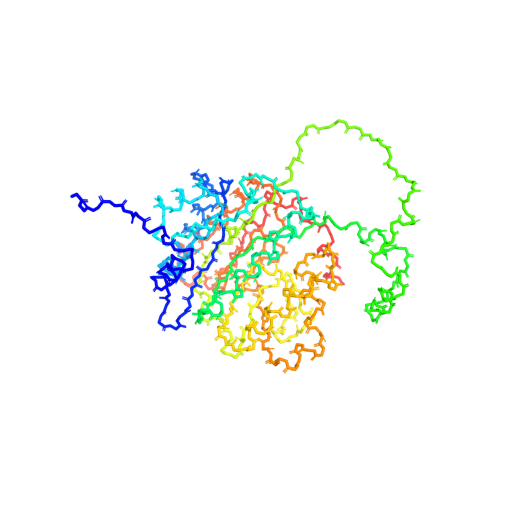ASN A 1 226 ? 8.078 14.361 -4.791 1.00 84.31 226 ASN A O 1
ATOM 1821 N N . TRP A 1 227 ? 8.409 14.291 -2.560 1.00 79.88 227 TRP A N 1
ATOM 1822 C CA . TRP A 1 227 ? 9.307 13.134 -2.581 1.00 79.88 227 TRP A CA 1
ATOM 1823 C C . TRP A 1 227 ? 8.563 11.859 -2.154 1.00 79.88 227 TRP A C 1
ATOM 1825 O O . TRP A 1 227 ? 8.503 11.566 -0.954 1.00 79.88 227 TRP A O 1
ATOM 1835 N N . PRO A 1 228 ? 7.962 11.111 -3.100 1.00 81.88 228 PRO A N 1
ATOM 1836 C CA . PRO A 1 228 ? 7.293 9.859 -2.798 1.00 81.88 228 PRO A CA 1
ATOM 1837 C C . PRO A 1 228 ? 8.268 8.842 -2.206 1.00 81.88 228 PRO A C 1
ATOM 1839 O O . PRO A 1 228 ? 9.394 8.683 -2.694 1.00 81.88 228 PRO A O 1
ATOM 1842 N N . ASN A 1 229 ? 7.807 8.139 -1.175 1.00 72.06 229 ASN A N 1
ATOM 1843 C CA . ASN A 1 229 ? 8.557 7.077 -0.508 1.00 72.06 229 ASN A CA 1
ATOM 1844 C C . ASN A 1 229 ? 8.114 5.669 -0.927 1.00 72.06 229 ASN A C 1
ATOM 1846 O O . ASN A 1 229 ? 8.655 4.688 -0.435 1.00 72.06 229 ASN A O 1
ATOM 1850 N N . ASN A 1 230 ? 7.119 5.579 -1.818 1.00 75.19 230 ASN A N 1
ATOM 1851 C CA . ASN A 1 230 ? 6.538 4.330 -2.315 1.00 75.19 230 ASN A CA 1
ATOM 1852 C C . ASN A 1 230 ? 6.074 3.364 -1.212 1.00 75.19 230 ASN A C 1
ATOM 1854 O O . ASN A 1 230 ? 5.857 2.195 -1.507 1.00 75.19 230 ASN A O 1
ATOM 1858 N N . GLY A 1 231 ? 5.930 3.848 0.030 1.00 76.12 231 GLY A N 1
ATOM 1859 C CA . GLY A 1 231 ? 5.588 3.055 1.207 1.00 76.12 231 GLY A CA 1
ATOM 1860 C C . GLY A 1 231 ? 4.096 2.764 1.312 1.00 76.12 231 GLY A C 1
ATOM 1861 O O . GLY A 1 231 ? 3.693 1.764 1.880 1.00 76.12 231 GLY A O 1
ATOM 1862 N N . PHE A 1 232 ? 3.244 3.606 0.74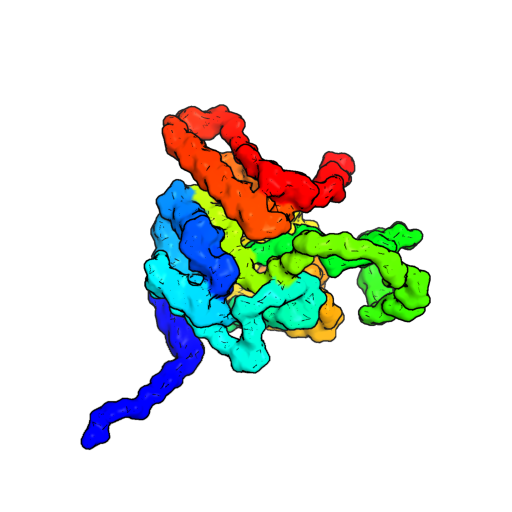5 1.00 89.00 232 PHE A N 1
ATOM 1863 C CA . PHE A 1 232 ? 1.807 3.399 0.728 1.00 89.00 232 PHE A CA 1
ATOM 1864 C C . PHE A 1 232 ? 1.234 3.994 -0.551 1.00 89.00 232 PHE A C 1
ATOM 1866 O O . PHE A 1 232 ? 1.413 5.183 -0.824 1.00 89.00 232 PHE A O 1
ATOM 1873 N N . ASN A 1 233 ? 0.537 3.169 -1.324 1.00 92.25 233 ASN A N 1
ATOM 1874 C CA . ASN A 1 233 ? -0.008 3.541 -2.620 1.00 92.25 233 ASN A CA 1
ATOM 1875 C C . ASN A 1 233 ? -1.487 3.187 -2.707 1.00 92.25 233 ASN A C 1
ATOM 1877 O O . ASN A 1 233 ? -1.873 2.125 -2.236 1.00 92.25 233 ASN A O 1
ATOM 1881 N N . TYR A 1 234 ? -2.284 4.021 -3.367 1.00 97.06 234 TYR A N 1
ATOM 1882 C CA . TYR A 1 234 ? -3.590 3.648 -3.904 1.00 97.06 234 TYR A CA 1
ATOM 1883 C C . TYR A 1 234 ? -3.608 3.930 -5.401 1.00 97.06 234 TYR A C 1
ATOM 1885 O O . TYR A 1 234 ? -3.303 5.045 -5.832 1.00 97.06 234 TYR A O 1
ATOM 1893 N N . VAL A 1 235 ? -3.935 2.917 -6.197 1.00 98.25 235 VAL A N 1
ATOM 1894 C CA . VAL A 1 235 ? -3.868 2.982 -7.656 1.00 98.25 235 VAL A CA 1
ATOM 1895 C C . VAL A 1 235 ? -5.151 2.432 -8.241 1.00 98.25 235 VAL A C 1
ATOM 1897 O O . VAL A 1 235 ? -5.571 1.325 -7.907 1.00 98.25 235 VAL A O 1
ATOM 1900 N N . LYS A 1 236 ? -5.772 3.210 -9.125 1.00 98.50 236 LYS A N 1
ATOM 1901 C CA . LYS A 1 236 ? -6.979 2.796 -9.840 1.00 98.50 236 LYS A CA 1
ATOM 1902 C C . LYS A 1 236 ? -6.597 2.024 -11.090 1.00 98.50 236 LYS A C 1
ATOM 1904 O O . LYS A 1 236 ? -5.720 2.478 -11.823 1.00 98.50 236 LYS A O 1
ATOM 1909 N N . SER A 1 237 ? -7.256 0.908 -11.376 1.00 98.38 237 SER A N 1
ATOM 1910 C CA . SER A 1 237 ? -7.085 0.212 -12.649 1.00 98.38 237 SER A CA 1
ATOM 1911 C C . SER A 1 237 ? -7.759 0.999 -13.768 1.00 98.38 237 SER A C 1
ATOM 1913 O O . SER A 1 237 ? -8.973 1.200 -13.784 1.00 98.38 237 SER A O 1
ATOM 1915 N N . ASN A 1 238 ? -6.944 1.492 -14.697 1.00 98.44 238 ASN A N 1
ATOM 1916 C CA . ASN A 1 238 ? -7.375 2.076 -15.956 1.00 98.44 238 ASN A CA 1
ATOM 1917 C C . ASN A 1 238 ? -6.198 2.102 -16.943 1.00 98.44 238 ASN A C 1
ATOM 1919 O O . ASN A 1 238 ? -5.051 1.842 -16.580 1.00 98.44 238 ASN A O 1
ATOM 1923 N N . ASN A 1 239 ? -6.459 2.465 -18.200 1.00 98.50 239 ASN A N 1
ATOM 1924 C CA . ASN A 1 239 ? -5.411 2.487 -19.223 1.00 98.50 239 ASN A CA 1
ATOM 1925 C C . ASN A 1 239 ? -4.232 3.408 -18.861 1.00 98.50 239 ASN A C 1
ATOM 1927 O O . ASN A 1 239 ? -3.098 3.097 -19.205 1.00 98.50 239 ASN A O 1
ATOM 1931 N N . ARG A 1 240 ? -4.460 4.523 -18.154 1.00 98.50 240 ARG A N 1
ATOM 1932 C CA . ARG A 1 240 ? -3.385 5.466 -17.804 1.00 98.50 240 ARG A CA 1
ATOM 1933 C C . ARG A 1 240 ? -2.455 4.884 -16.751 1.00 98.50 240 ARG A C 1
ATOM 1935 O O . ARG A 1 240 ? -1.242 4.992 -16.899 1.00 98.50 240 ARG A O 1
ATOM 1942 N N . SER A 1 241 ? -3.000 4.267 -15.704 1.00 98.25 241 SER A N 1
ATOM 1943 C CA . SER A 1 241 ? -2.195 3.639 -14.654 1.00 98.25 241 SER A CA 1
ATOM 1944 C C . SER A 1 241 ? -1.464 2.393 -15.162 1.00 98.25 241 SER A C 1
ATOM 1946 O O . SER A 1 241 ? -0.291 2.218 -14.841 1.00 98.25 241 SER A O 1
ATOM 1948 N N . ILE A 1 242 ? -2.093 1.583 -16.020 1.00 98.44 242 ILE A N 1
ATOM 1949 C CA . ILE A 1 242 ? -1.450 0.420 -16.654 1.00 98.44 242 ILE A CA 1
ATOM 1950 C C . ILE A 1 242 ? -0.255 0.861 -17.510 1.00 98.44 242 ILE A C 1
ATOM 1952 O O . ILE A 1 242 ? 0.854 0.353 -17.332 1.00 98.44 242 ILE A O 1
ATOM 1956 N N . GLU A 1 243 ? -0.444 1.839 -18.402 1.00 98.44 243 GLU A N 1
ATOM 1957 C CA . GLU A 1 243 ? 0.644 2.353 -19.244 1.00 98.44 243 GLU A CA 1
ATOM 1958 C C . GLU A 1 243 ? 1.729 3.055 -18.417 1.00 98.44 243 GLU A C 1
ATOM 1960 O O . GLU A 1 243 ? 2.921 2.901 -18.689 1.00 98.44 243 GLU A O 1
ATOM 1965 N N . PHE A 1 244 ? 1.347 3.749 -17.342 1.00 98.38 244 PHE A N 1
ATOM 1966 C CA . PHE A 1 244 ? 2.297 4.316 -16.391 1.00 98.38 244 PHE A CA 1
ATOM 1967 C C . PHE A 1 244 ? 3.180 3.242 -15.738 1.00 98.38 244 PHE A C 1
ATOM 1969 O O . PHE A 1 244 ? 4.404 3.385 -15.732 1.00 98.38 244 PHE A O 1
ATOM 1976 N N . TYR A 1 245 ? 2.595 2.149 -15.240 1.00 96.75 245 TYR A N 1
ATOM 1977 C CA . TYR A 1 245 ? 3.348 1.047 -14.634 1.00 96.75 245 TYR A CA 1
ATOM 1978 C C . TYR A 1 245 ? 4.243 0.326 -15.651 1.00 96.75 245 TYR A C 1
ATOM 1980 O O . TYR A 1 245 ? 5.389 0.008 -15.328 1.00 96.75 245 TYR A O 1
ATOM 1988 N N . LYS A 1 246 ? 3.785 0.138 -16.899 1.00 96.69 246 LYS A N 1
ATOM 1989 C CA . LYS A 1 246 ? 4.625 -0.383 -17.997 1.00 96.69 246 LYS A CA 1
ATOM 1990 C C . LYS A 1 246 ? 5.828 0.518 -18.263 1.00 96.69 246 LYS A C 1
ATOM 1992 O O . LYS A 1 246 ? 6.956 0.026 -18.363 1.00 96.69 246 LYS A O 1
ATOM 1997 N N . TYR A 1 247 ? 5.618 1.831 -18.347 1.00 97.62 247 TYR A N 1
ATOM 1998 C CA . TYR A 1 247 ? 6.702 2.788 -18.564 1.00 97.62 247 TYR A CA 1
ATOM 1999 C C . TYR A 1 247 ? 7.682 2.814 -17.390 1.00 97.62 247 TYR A C 1
ATOM 2001 O O . TYR A 1 247 ? 8.900 2.832 -17.586 1.00 97.62 247 TYR A O 1
ATOM 2009 N N . TRP A 1 248 ? 7.168 2.773 -16.161 1.00 95.56 248 TRP A N 1
ATOM 2010 C CA . TRP A 1 248 ? 7.998 2.748 -14.966 1.00 95.56 248 TRP A CA 1
ATOM 2011 C C . TRP A 1 248 ? 8.864 1.487 -14.929 1.00 95.56 248 TRP A C 1
ATOM 2013 O O . TRP A 1 248 ? 10.085 1.600 -14.832 1.00 95.56 248 TRP A O 1
ATOM 2023 N N . TYR A 1 249 ? 8.271 0.310 -15.124 1.00 90.19 249 TYR A N 1
ATOM 2024 C CA . TYR A 1 249 ? 8.994 -0.960 -15.173 1.00 90.19 249 TYR A CA 1
ATOM 2025 C C . TYR A 1 249 ? 10.047 -1.013 -16.289 1.00 90.19 249 TYR A C 1
ATOM 2027 O O . TYR A 1 249 ? 11.208 -1.341 -16.042 1.00 90.19 249 TYR A O 1
ATOM 2035 N N . THR A 1 250 ? 9.685 -0.633 -17.517 1.00 92.75 250 THR A N 1
ATOM 2036 C CA . THR A 1 250 ? 10.623 -0.656 -18.657 1.00 92.75 250 THR A CA 1
ATOM 2037 C C . THR A 1 250 ? 11.744 0.380 -18.531 1.00 92.75 250 THR A C 1
ATOM 2039 O O . THR A 1 250 ? 12.822 0.196 -19.099 1.00 92.75 250 THR A O 1
ATOM 2042 N N . SER A 1 251 ? 11.562 1.425 -17.713 1.00 91.44 251 SER A N 1
ATOM 2043 C CA . SER A 1 251 ? 12.600 2.427 -17.442 1.00 91.44 251 SER A CA 1
ATOM 2044 C C . SER A 1 251 ? 13.833 1.867 -16.731 1.00 91.44 251 SER A C 1
ATOM 2046 O O . SER A 1 251 ? 14.888 2.491 -16.824 1.00 91.44 251 SER A O 1
ATOM 2048 N N . ARG A 1 252 ? 13.768 0.682 -16.106 1.00 85.75 252 ARG A N 1
ATOM 2049 C CA . ARG A 1 252 ? 14.951 0.019 -15.522 1.00 85.75 252 ARG A CA 1
ATOM 2050 C C . ARG A 1 252 ? 16.090 -0.187 -16.527 1.00 85.75 252 ARG A C 1
ATOM 2052 O O . ARG A 1 252 ? 17.251 -0.154 -16.145 1.00 85.75 252 ARG A O 1
ATOM 2059 N N . ALA A 1 253 ? 15.768 -0.329 -17.817 1.00 87.12 253 ALA A N 1
ATOM 2060 C CA . ALA A 1 253 ? 16.764 -0.439 -18.883 1.00 87.12 253 ALA A CA 1
ATOM 2061 C C . ALA A 1 253 ? 17.539 0.875 -19.107 1.00 87.12 253 ALA A C 1
ATOM 2063 O O . ALA A 1 253 ? 18.709 0.842 -19.475 1.00 87.12 253 ALA A O 1
ATOM 2064 N N . ARG A 1 254 ? 16.902 2.032 -18.859 1.00 89.31 254 ARG A N 1
ATOM 2065 C CA . ARG A 1 254 ? 17.545 3.359 -18.903 1.00 89.31 254 ARG A CA 1
ATOM 2066 C C . ARG A 1 254 ? 18.332 3.667 -17.626 1.00 89.31 254 ARG A C 1
ATOM 2068 O O . ARG A 1 254 ? 19.231 4.497 -17.662 1.00 89.31 254 ARG A O 1
ATOM 2075 N N . PHE A 1 255 ? 17.986 3.013 -16.517 1.00 81.38 255 PHE A N 1
ATOM 2076 C CA . PHE A 1 255 ? 18.551 3.257 -15.189 1.00 81.38 255 PHE A CA 1
ATOM 2077 C C . PHE A 1 255 ? 19.022 1.946 -14.526 1.00 81.38 255 PHE A C 1
ATOM 2079 O O . PHE A 1 255 ? 18.473 1.548 -13.492 1.00 81.38 255 PHE A O 1
ATOM 2086 N N . PRO A 1 256 ? 20.017 1.247 -15.106 1.00 80.38 256 PRO A N 1
ATOM 2087 C CA . PRO A 1 256 ? 20.511 -0.010 -14.551 1.00 80.38 256 PRO A CA 1
ATOM 2088 C C . PRO A 1 256 ? 21.099 0.207 -13.151 1.00 80.38 256 PRO A C 1
ATOM 2090 O O . PRO A 1 256 ? 21.786 1.196 -12.902 1.00 80.38 256 PRO A O 1
ATOM 2093 N N . GLY A 1 257 ? 20.817 -0.707 -12.219 1.00 76.56 257 GLY A N 1
ATOM 2094 C CA . GLY A 1 257 ? 21.310 -0.615 -10.838 1.00 76.56 257 GLY A CA 1
ATOM 2095 C C . GLY A 1 257 ? 20.610 0.439 -9.966 1.00 76.56 257 GLY A C 1
ATOM 2096 O O . GLY A 1 257 ? 21.023 0.669 -8.830 1.00 76.56 257 GLY A O 1
ATOM 2097 N N . VAL A 1 258 ? 19.554 1.090 -10.467 1.00 75.50 258 VAL A N 1
ATOM 2098 C CA . VAL A 1 258 ? 18.811 2.117 -9.727 1.00 75.50 258 VAL A CA 1
ATOM 2099 C C . VAL A 1 258 ? 17.506 1.542 -9.176 1.00 75.50 258 VAL A C 1
ATOM 2101 O O . VAL A 1 258 ? 16.721 0.929 -9.897 1.00 75.50 258 VAL A O 1
ATOM 2104 N N . HIS A 1 259 ? 17.256 1.786 -7.890 1.00 78.75 259 HIS A N 1
ATOM 2105 C CA . HIS A 1 259 ? 16.006 1.442 -7.208 1.00 78.75 259 HIS A CA 1
ATOM 2106 C C . HIS A 1 259 ? 14.803 2.139 -7.869 1.00 78.75 259 HIS A C 1
ATOM 2108 O O . HIS A 1 259 ? 14.845 3.339 -8.155 1.00 78.75 259 HIS A O 1
ATOM 2114 N N . GLU A 1 260 ? 13.700 1.419 -8.061 1.00 81.44 260 GLU A N 1
ATOM 2115 C CA . GLU A 1 260 ? 12.502 1.872 -8.770 1.00 81.44 260 GLU A CA 1
ATOM 2116 C C . GLU A 1 260 ? 11.880 3.146 -8.189 1.00 81.44 260 GLU A C 1
ATOM 2118 O O . GLU A 1 260 ? 11.377 3.967 -8.948 1.00 81.44 260 GLU A O 1
ATOM 2123 N N . GLN A 1 261 ? 11.971 3.395 -6.880 1.00 83.12 261 GLN A N 1
ATOM 2124 C CA . GLN A 1 261 ? 11.517 4.660 -6.290 1.00 83.12 261 GLN A CA 1
ATOM 2125 C C . GLN A 1 261 ? 12.363 5.861 -6.733 1.00 83.12 261 GLN A C 1
ATOM 2127 O O . GLN A 1 261 ? 11.839 6.959 -6.946 1.00 83.12 261 GLN A O 1
ATOM 2132 N N . ASN A 1 262 ? 13.678 5.685 -6.866 1.00 81.94 262 ASN A N 1
ATOM 2133 C CA . ASN A 1 262 ? 14.535 6.743 -7.397 1.00 81.94 262 ASN A CA 1
ATOM 2134 C C . ASN A 1 262 ? 14.219 6.966 -8.875 1.00 81.94 262 ASN A C 1
ATOM 2136 O O . ASN A 1 262 ? 14.119 8.112 -9.307 1.00 81.94 262 ASN A O 1
ATOM 2140 N N . VAL A 1 263 ? 13.960 5.886 -9.620 1.00 86.00 263 VAL A N 1
ATOM 2141 C CA . VAL A 1 263 ? 13.480 5.984 -11.002 1.00 86.00 263 VAL A CA 1
ATOM 2142 C C . VAL A 1 263 ? 12.155 6.747 -11.067 1.00 86.00 263 VAL A C 1
ATOM 2144 O O . VAL A 1 263 ? 12.063 7.674 -11.863 1.00 86.00 263 VAL A O 1
ATOM 2147 N N . LEU A 1 264 ? 11.177 6.475 -10.194 1.00 90.06 264 LEU A N 1
ATOM 2148 C CA . LEU A 1 264 ? 9.914 7.227 -10.118 1.00 90.06 264 LEU A CA 1
ATOM 2149 C C . LEU A 1 264 ? 10.149 8.730 -9.944 1.00 90.06 264 LEU A C 1
ATOM 2151 O O . LEU A 1 264 ? 9.522 9.550 -10.617 1.00 90.06 264 LEU A O 1
ATOM 2155 N N . ASN A 1 265 ? 11.066 9.092 -9.045 1.00 86.25 265 ASN A N 1
ATOM 2156 C CA . ASN A 1 265 ? 11.409 10.486 -8.783 1.00 86.25 265 ASN A CA 1
ATOM 2157 C C . ASN A 1 265 ? 12.005 11.202 -10.001 1.00 86.25 265 ASN A C 1
ATOM 2159 O O . ASN A 1 265 ? 11.864 12.420 -10.100 1.00 86.25 265 ASN A O 1
ATOM 2163 N N . ILE A 1 266 ? 12.613 10.461 -10.926 1.00 86.00 266 ILE A N 1
ATOM 2164 C CA . ILE A 1 266 ? 13.130 10.980 -12.193 1.00 86.00 266 ILE A CA 1
ATOM 2165 C C . ILE A 1 266 ? 12.007 11.017 -13.238 1.00 86.00 266 ILE A C 1
ATOM 2167 O O . ILE A 1 266 ? 11.670 12.084 -13.750 1.00 86.00 266 ILE A O 1
ATOM 2171 N N . ILE A 1 267 ? 11.382 9.870 -13.519 1.00 91.62 267 ILE A N 1
ATOM 2172 C CA . ILE A 1 267 ? 10.488 9.710 -14.672 1.00 91.62 267 ILE A CA 1
ATOM 2173 C C . ILE A 1 267 ? 9.170 10.466 -14.534 1.00 91.62 267 ILE A C 1
ATOM 2175 O O . ILE A 1 267 ? 8.557 10.773 -15.548 1.00 91.62 267 ILE A O 1
ATOM 2179 N N . LYS A 1 268 ? 8.728 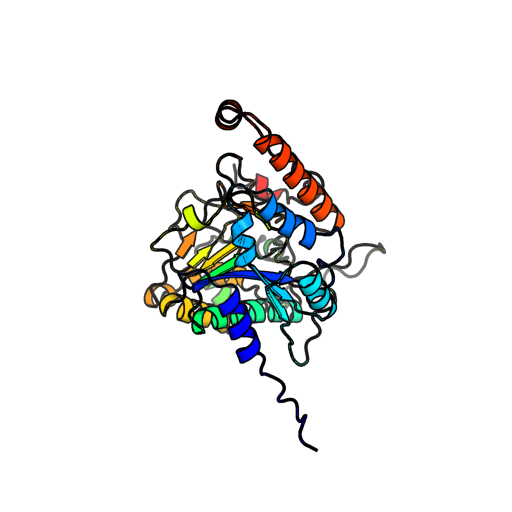10.819 -13.317 1.00 92.44 268 LYS A N 1
ATOM 2180 C CA . LYS A 1 268 ? 7.498 11.612 -13.112 1.00 92.44 268 LYS A CA 1
ATOM 2181 C C . LYS A 1 268 ? 7.536 12.985 -13.800 1.00 92.44 268 LYS A C 1
ATOM 2183 O O . LYS A 1 268 ? 6.492 13.607 -13.973 1.00 92.44 268 LYS A O 1
ATOM 2188 N N . PHE A 1 269 ? 8.721 13.459 -14.193 1.00 94.19 269 PHE A N 1
ATOM 2189 C CA . PHE A 1 269 ? 8.907 14.690 -14.963 1.00 94.19 269 PHE A CA 1
ATOM 2190 C C . PHE A 1 269 ? 8.985 14.467 -16.483 1.00 94.19 269 PHE A C 1
ATOM 2192 O O . PHE A 1 269 ? 8.961 15.448 -17.233 1.00 94.19 269 PHE A O 1
ATOM 2199 N N . ASP A 1 270 ? 9.063 13.216 -16.948 1.00 93.94 270 ASP A N 1
ATOM 2200 C CA . ASP A 1 270 ? 9.220 12.884 -18.363 1.00 93.94 270 ASP A CA 1
ATOM 2201 C C . ASP A 1 270 ? 8.017 13.372 -19.182 1.00 93.94 270 ASP A C 1
ATOM 2203 O O . ASP A 1 270 ? 6.857 13.278 -18.771 1.00 93.94 270 ASP A O 1
ATOM 2207 N N . GLN A 1 271 ? 8.280 13.835 -20.408 1.00 95.31 271 GLN A N 1
ATOM 2208 C CA . GLN A 1 271 ? 7.220 14.244 -21.335 1.00 95.31 271 GLN A CA 1
ATOM 2209 C C . GLN A 1 271 ? 6.253 13.092 -21.644 1.00 95.31 271 GLN A C 1
ATOM 2211 O O . GLN A 1 271 ? 5.064 13.327 -21.845 1.00 95.31 271 GLN A O 1
ATOM 2216 N N . HIS A 1 272 ? 6.746 11.852 -21.629 1.00 95.50 272 HIS A N 1
ATOM 2217 C CA . HIS A 1 272 ? 5.925 10.667 -21.841 1.00 95.50 272 HIS A CA 1
ATOM 2218 C C . HIS A 1 272 ? 4.866 10.477 -20.742 1.00 95.50 272 HIS A C 1
ATOM 2220 O O . HIS A 1 272 ? 3.721 10.174 -21.054 1.00 95.50 272 HIS A O 1
ATOM 2226 N N . ILE A 1 273 ? 5.183 10.774 -19.473 1.00 96.19 273 ILE A N 1
ATOM 2227 C CA . ILE A 1 273 ? 4.195 10.747 -18.377 1.00 96.19 273 ILE A CA 1
ATOM 2228 C C . ILE A 1 273 ? 3.062 11.744 -18.627 1.00 96.19 273 ILE A C 1
ATOM 2230 O O . ILE A 1 273 ? 1.890 11.422 -18.429 1.00 96.19 273 ILE A O 1
ATOM 2234 N N . LYS A 1 274 ? 3.391 12.936 -19.137 1.00 95.00 274 LYS A N 1
ATOM 2235 C CA . LYS A 1 274 ? 2.381 13.935 -19.512 1.00 95.00 274 LYS A CA 1
ATOM 2236 C C . LYS A 1 274 ? 1.507 13.468 -20.678 1.00 95.00 274 LYS A C 1
ATOM 2238 O O . LYS A 1 274 ? 0.326 13.790 -20.697 1.00 95.00 274 LYS A O 1
ATOM 2243 N N . GLN A 1 275 ? 2.071 12.718 -21.629 1.00 97.50 275 GLN A N 1
ATOM 2244 C CA . GLN A 1 275 ? 1.330 12.142 -22.759 1.00 97.50 275 GLN A CA 1
ATOM 2245 C C . GLN A 1 275 ? 0.391 11.012 -22.323 1.00 97.50 275 GLN A C 1
ATOM 2247 O O . GLN A 1 275 ? -0.737 10.961 -22.802 1.00 97.50 275 GLN A O 1
ATOM 2252 N N . ILE A 1 276 ? 0.828 10.150 -21.395 1.00 97.88 276 ILE A N 1
ATOM 2253 C CA . ILE A 1 276 ? -0.036 9.139 -20.761 1.00 97.88 276 ILE A CA 1
ATOM 2254 C C . ILE A 1 276 ? -1.211 9.829 -20.050 1.00 97.88 276 ILE A C 1
ATOM 2256 O O . ILE A 1 276 ? -2.334 9.325 -20.051 1.00 97.88 276 ILE A O 1
ATOM 2260 N N . GLY A 1 277 ? -0.963 11.002 -19.457 1.00 97.69 277 GLY A N 1
ATOM 2261 C CA . GLY A 1 277 ? -1.986 11.782 -18.764 1.00 97.69 277 GLY A CA 1
ATOM 2262 C C . GLY A 1 277 ? -2.412 11.162 -17.433 1.00 97.69 277 GLY A C 1
ATOM 2263 O O . GLY A 1 277 ? -3.535 11.397 -16.992 1.00 97.69 277 GLY A O 1
ATOM 2264 N N . VAL A 1 278 ? -1.541 10.354 -16.815 1.00 98.12 278 VAL A N 1
ATOM 2265 C CA . VAL A 1 278 ? -1.762 9.767 -15.485 1.00 98.12 278 VAL A CA 1
ATOM 2266 C C . VAL A 1 278 ? -1.822 10.869 -14.425 1.00 98.12 278 VAL A C 1
ATOM 2268 O O . VAL A 1 278 ? -0.936 11.722 -14.336 1.00 98.12 278 VAL A O 1
ATOM 2271 N N . THR A 1 279 ? -2.869 10.854 -13.605 1.00 98.06 279 THR A N 1
ATOM 2272 C CA . THR A 1 279 ? -3.046 11.828 -12.525 1.00 98.06 279 THR A CA 1
ATOM 2273 C C . THR A 1 279 ? -2.361 11.331 -11.259 1.00 98.06 279 THR A C 1
ATOM 2275 O O . THR A 1 279 ? -2.840 10.402 -10.606 1.00 98.06 279 THR A O 1
ATOM 2278 N N . ILE A 1 280 ? -1.239 11.961 -10.907 1.00 97.50 280 ILE A N 1
ATOM 2279 C CA . ILE A 1 280 ? -0.458 11.636 -9.709 1.00 97.50 280 ILE A CA 1
ATOM 2280 C C . ILE A 1 280 ? -0.915 12.513 -8.541 1.00 97.50 280 ILE A C 1
ATOM 2282 O O . ILE A 1 280 ? -0.970 13.739 -8.667 1.00 97.50 280 ILE A O 1
ATOM 2286 N N . ARG A 1 281 ? -1.207 11.894 -7.394 1.00 97.38 281 ARG A N 1
ATOM 2287 C CA . ARG A 1 281 ? -1.556 12.590 -6.150 1.00 97.38 281 ARG A CA 1
ATOM 2288 C C . ARG A 1 281 ? -0.631 12.176 -5.012 1.00 97.38 281 ARG A C 1
ATOM 2290 O O . ARG A 1 281 ? -0.422 10.997 -4.751 1.00 97.38 281 ARG A O 1
ATOM 2297 N N . PHE A 1 282 ? -0.087 13.155 -4.310 1.00 95.19 282 PHE A N 1
ATOM 2298 C CA . PHE A 1 282 ? 0.770 12.925 -3.154 1.00 95.19 282 PHE A CA 1
ATOM 2299 C C . PHE A 1 282 ? -0.060 12.955 -1.877 1.00 95.19 282 PHE A C 1
ATOM 2301 O O . PHE A 1 282 ? -0.785 13.916 -1.614 1.00 95.19 282 PHE A O 1
ATOM 2308 N N . LEU A 1 283 ? 0.035 11.888 -1.093 1.00 94.12 283 LEU A N 1
ATOM 2309 C CA . LEU A 1 283 ? -0.698 11.733 0.153 1.00 94.12 283 LEU A CA 1
ATOM 2310 C C . LEU A 1 283 ? 0.011 12.499 1.278 1.00 94.12 283 LEU A C 1
ATOM 2312 O O . LEU A 1 283 ? 1.226 12.395 1.449 1.00 94.12 283 LEU A O 1
ATOM 2316 N N . SER A 1 284 ? -0.758 13.277 2.041 1.00 92.06 284 SER A N 1
ATOM 2317 C CA . SER A 1 284 ? -0.231 14.118 3.121 1.00 92.06 284 SER A CA 1
ATOM 2318 C C . SER A 1 284 ? 0.293 13.290 4.295 1.00 92.06 284 SER A C 1
ATOM 2320 O O . SER A 1 284 ? -0.407 12.404 4.792 1.00 92.06 284 SER A O 1
ATOM 2322 N N . THR A 1 285 ? 1.458 13.668 4.821 1.00 89.12 285 THR A N 1
ATOM 2323 C CA . THR A 1 285 ? 2.072 13.092 6.032 1.00 89.12 285 THR A CA 1
ATOM 2324 C C . THR A 1 285 ? 1.256 13.330 7.307 1.00 89.12 285 THR A C 1
ATOM 2326 O O . THR A 1 285 ? 1.449 12.644 8.309 1.00 89.12 285 THR A O 1
ATOM 2329 N N . GLU A 1 286 ? 0.270 14.237 7.275 1.00 91.62 286 GLU A N 1
ATOM 2330 C CA . GLU A 1 286 ? -0.709 14.391 8.357 1.00 91.62 286 GLU A CA 1
ATOM 2331 C C . GLU A 1 286 ? -1.594 13.142 8.514 1.00 91.62 286 GLU A C 1
ATOM 2333 O O . GLU A 1 286 ? -1.977 12.791 9.630 1.00 91.62 286 GLU A O 1
ATOM 2338 N N . ARG A 1 287 ? -1.906 12.446 7.415 1.00 93.56 287 ARG A N 1
ATOM 2339 C CA . ARG A 1 287 ? -2.745 11.234 7.423 1.00 93.56 287 ARG A CA 1
ATOM 2340 C C . ARG A 1 287 ? -1.947 9.964 7.151 1.00 93.56 287 ARG A C 1
ATOM 2342 O O . ARG A 1 287 ? -2.246 8.934 7.740 1.00 93.56 287 ARG A O 1
ATOM 2349 N N . PHE A 1 288 ? -0.939 10.045 6.294 1.00 92.25 288 PHE A N 1
ATOM 2350 C CA . PHE A 1 288 ? -0.119 8.924 5.840 1.00 92.25 288 PHE A CA 1
ATOM 2351 C C . PHE A 1 288 ? 1.324 9.171 6.282 1.00 92.25 288 PHE A C 1
ATOM 2353 O O . PHE A 1 288 ? 2.180 9.546 5.482 1.00 92.25 288 PHE A O 1
ATOM 2360 N N . GLY A 1 289 ? 1.548 9.088 7.593 1.00 88.06 289 GLY A N 1
ATOM 2361 C CA . GLY A 1 289 ? 2.822 9.444 8.211 1.00 88.06 289 GLY A CA 1
ATOM 2362 C C . GLY A 1 289 ? 3.812 8.283 8.246 1.00 88.06 289 GLY A C 1
ATOM 2363 O O . GLY A 1 289 ? 3.495 7.144 7.904 1.00 88.06 289 GLY A O 1
ATOM 2364 N N . GLY A 1 290 ? 5.009 8.558 8.748 1.00 85.88 290 GLY A N 1
ATOM 2365 C CA . GLY A 1 290 ? 5.960 7.517 9.131 1.00 85.88 290 GLY A CA 1
ATOM 2366 C C . GLY A 1 290 ? 6.959 8.010 10.172 1.00 85.88 290 GLY A C 1
ATOM 2367 O O . GLY A 1 290 ? 6.969 9.191 10.484 1.00 85.88 290 GLY A O 1
ATOM 2368 N N . PHE A 1 291 ? 7.819 7.170 10.743 1.00 82.44 291 PHE A N 1
ATOM 2369 C CA . PHE A 1 291 ? 8.798 7.629 11.738 1.00 82.44 291 PHE A CA 1
ATOM 2370 C C . PHE A 1 291 ? 9.758 8.718 11.229 1.00 82.44 291 PHE A C 1
ATOM 2372 O O . PHE A 1 291 ? 10.239 9.500 12.051 1.00 82.44 291 PHE A O 1
ATOM 2379 N N . CYS A 1 292 ? 10.022 8.815 9.917 1.00 74.94 292 CYS A N 1
ATOM 2380 C CA . CYS A 1 292 ? 10.791 9.938 9.357 1.00 74.94 292 CYS A CA 1
ATOM 2381 C C . CYS A 1 292 ? 10.016 11.270 9.454 1.00 74.94 292 CYS A C 1
ATOM 2383 O O . CYS A 1 292 ? 10.582 12.317 9.777 1.00 74.94 292 CYS A O 1
ATOM 2385 N N . GLU A 1 293 ? 8.705 11.229 9.207 1.00 77.00 293 GLU A N 1
ATOM 2386 C CA . GLU A 1 293 ? 7.799 12.373 9.304 1.00 77.00 293 GLU A CA 1
ATOM 2387 C C . GLU A 1 293 ? 6.482 11.951 9.983 1.00 77.00 293 GLU A C 1
ATOM 2389 O O . GLU A 1 293 ? 5.489 11.666 9.305 1.00 77.00 293 GLU A O 1
ATOM 2394 N N . PRO A 1 294 ? 6.463 11.851 11.331 1.00 84.94 294 PRO A N 1
ATOM 2395 C CA . PRO A 1 294 ? 5.297 11.324 12.024 1.00 84.94 294 PRO A CA 1
ATOM 2396 C C . PRO A 1 294 ? 4.112 12.271 11.883 1.00 84.94 294 PRO A C 1
ATOM 2398 O O . PRO A 1 294 ? 4.256 13.486 12.069 1.00 84.94 294 PRO A O 1
ATOM 2401 N N . SER A 1 295 ? 2.925 11.710 11.639 1.00 88.00 295 SER A N 1
ATOM 2402 C CA . SER A 1 295 ? 1.682 12.471 11.767 1.00 88.00 295 SER A CA 1
ATOM 2403 C C . SER A 1 295 ? 1.608 13.091 13.162 1.00 88.00 295 SER A C 1
ATOM 2405 O O . SER A 1 295 ? 1.842 12.422 14.166 1.00 88.00 295 SER A O 1
ATOM 2407 N N . ARG A 1 296 ? 1.292 14.383 13.239 1.00 86.50 296 ARG A N 1
ATOM 2408 C CA . ARG A 1 296 ? 1.241 15.120 14.511 1.00 86.50 296 ARG A CA 1
ATOM 2409 C C . ARG A 1 296 ? -0.129 15.077 15.180 1.00 86.50 296 ARG A C 1
ATOM 2411 O O . ARG A 1 296 ? -0.234 15.485 16.331 1.00 86.50 296 ARG A O 1
ATOM 2418 N N . ASP A 1 297 ? -1.154 14.619 14.466 1.00 89.81 297 ASP A N 1
ATOM 2419 C CA . ASP A 1 297 ? -2.540 14.645 14.923 1.00 89.81 297 ASP A CA 1
ATOM 2420 C C . ASP A 1 297 ? -3.164 13.247 14.843 1.00 89.81 297 ASP A C 1
ATOM 2422 O O . ASP A 1 297 ? -3.560 12.767 13.776 1.00 89.81 297 ASP A O 1
ATOM 2426 N N . LEU A 1 298 ? -3.292 12.599 16.004 1.00 91.12 298 LEU A N 1
ATOM 2427 C CA . LEU A 1 298 ? -3.920 11.282 16.133 1.00 91.12 298 LEU A CA 1
ATOM 2428 C C . LEU A 1 298 ? -5.420 11.302 15.778 1.00 91.12 298 LEU A C 1
ATOM 2430 O O . LEU A 1 298 ? -6.007 10.256 15.490 1.00 91.12 298 LEU A O 1
ATOM 2434 N N . ASN A 1 299 ? -6.058 12.476 15.728 1.00 90.69 299 ASN A N 1
ATOM 2435 C CA . ASN A 1 299 ? -7.426 12.590 15.222 1.00 90.69 299 ASN A CA 1
ATOM 2436 C C . ASN A 1 299 ? -7.498 12.420 13.697 1.00 90.69 299 ASN A C 1
ATOM 2438 O O . ASN A 1 299 ? -8.579 12.151 13.176 1.00 90.69 299 ASN A O 1
ATOM 2442 N N . LYS A 1 300 ? -6.378 12.560 12.974 1.00 92.94 300 LYS A N 1
ATOM 2443 C CA . LYS A 1 300 ? -6.341 12.546 11.503 1.00 92.94 300 LYS A CA 1
ATOM 2444 C C . LYS A 1 300 ? -5.566 11.384 10.898 1.00 92.94 300 LYS A C 1
ATOM 2446 O O . LYS A 1 300 ? -5.881 11.001 9.769 1.00 92.94 300 LYS A O 1
ATOM 2451 N N . VAL A 1 301 ? -4.574 10.855 11.614 1.00 94.44 301 VAL A N 1
ATOM 2452 C CA . VAL A 1 301 ? -3.722 9.751 11.154 1.00 94.44 301 VAL A CA 1
ATOM 2453 C C . VAL A 1 301 ? -4.558 8.575 10.631 1.00 94.44 301 VAL A C 1
ATOM 2455 O O . VAL A 1 301 ? -5.471 8.101 11.298 1.00 94.44 301 VAL A O 1
ATOM 2458 N N . CYS A 1 302 ? -4.252 8.119 9.423 1.00 95.69 302 CYS A N 1
ATOM 2459 C CA . CYS A 1 302 ? -4.826 6.924 8.806 1.00 95.69 302 CYS A CA 1
ATOM 2460 C C . CYS A 1 302 ? -3.839 5.773 8.878 1.00 95.69 302 CYS A C 1
ATOM 2462 O O . CYS A 1 302 ? -4.195 4.690 9.332 1.00 95.69 302 CYS A O 1
ATOM 2464 N N . THR A 1 303 ? -2.591 6.032 8.498 1.00 94.12 303 THR A N 1
ATOM 2465 C CA . THR A 1 303 ? -1.509 5.059 8.581 1.00 94.12 303 THR A CA 1
ATOM 2466 C C . THR A 1 303 ? -0.246 5.699 9.140 1.00 94.12 303 THR A C 1
ATOM 2468 O O . THR A 1 303 ? -0.021 6.907 9.008 1.00 94.12 303 THR A O 1
ATOM 2471 N N . MET A 1 304 ? 0.578 4.881 9.790 1.00 90.75 304 MET A N 1
ATOM 2472 C CA . MET A 1 304 ? 1.921 5.265 10.205 1.00 90.75 304 MET A CA 1
ATOM 2473 C C . MET A 1 304 ? 2.909 4.167 9.836 1.00 90.75 304 MET A C 1
ATOM 2475 O O . MET A 1 304 ? 2.793 3.023 10.276 1.00 90.75 304 MET A O 1
ATOM 2479 N N . HIS A 1 305 ? 3.899 4.536 9.040 1.00 86.06 305 HIS A N 1
ATOM 2480 C CA . HIS A 1 305 ? 4.955 3.651 8.583 1.00 86.06 305 HIS A CA 1
ATOM 2481 C C . HIS A 1 305 ? 6.154 3.641 9.536 1.00 86.06 305 HIS A C 1
ATOM 2483 O O . HIS A 1 305 ? 6.642 4.694 9.936 1.00 86.06 305 HIS A O 1
ATOM 2489 N N . ALA A 1 306 ? 6.709 2.471 9.850 1.00 83.00 306 ALA A N 1
ATOM 2490 C CA . ALA A 1 306 ? 8.001 2.357 10.528 1.00 83.00 306 ALA A CA 1
ATOM 2491 C C . ALA A 1 306 ? 9.218 2.601 9.597 1.00 83.00 306 ALA A C 1
ATOM 2493 O O . ALA A 1 306 ? 10.266 1.962 9.765 1.00 83.00 306 ALA A O 1
ATOM 2494 N N . ASN A 1 307 ? 9.101 3.513 8.618 1.00 73.62 307 ASN A N 1
ATOM 2495 C CA . ASN A 1 307 ? 10.223 3.962 7.780 1.00 73.62 307 ASN A CA 1
ATOM 2496 C C . ASN A 1 307 ? 11.343 4.586 8.636 1.00 73.62 307 ASN A C 1
ATOM 2498 O O . ASN A 1 307 ? 11.160 4.876 9.810 1.00 73.62 307 ASN A O 1
ATOM 2502 N N . CYS A 1 308 ? 12.556 4.745 8.102 1.00 71.56 308 CYS A N 1
ATOM 2503 C CA . CYS A 1 308 ? 13.723 5.207 8.881 1.00 71.56 308 CYS A CA 1
ATOM 2504 C C . CYS A 1 308 ? 14.076 4.353 10.124 1.00 71.56 308 CYS A C 1
ATOM 2506 O O . CYS A 1 308 ? 14.799 4.821 11.005 1.00 71.56 308 CYS A O 1
ATOM 2508 N N . CYS A 1 309 ? 13.618 3.099 10.214 1.00 74.06 309 CYS A N 1
ATOM 2509 C CA . CYS A 1 309 ? 13.980 2.198 11.307 1.00 74.06 309 CYS A CA 1
ATOM 2510 C C . CYS A 1 309 ? 14.756 0.966 10.835 1.00 74.06 309 CYS A C 1
ATOM 2512 O O . CYS A 1 309 ? 14.240 0.124 10.101 1.00 74.06 309 CYS A O 1
ATOM 2514 N N . ILE A 1 310 ? 15.992 0.828 11.325 1.00 69.06 310 ILE A N 1
ATOM 2515 C CA . ILE A 1 310 ? 16.881 -0.294 10.999 1.00 69.06 310 ILE A CA 1
ATOM 2516 C C . ILE A 1 310 ? 16.848 -1.350 12.105 1.00 69.06 310 ILE A C 1
ATOM 2518 O O . ILE A 1 310 ? 17.158 -1.064 13.268 1.00 69.06 310 ILE A O 1
ATOM 2522 N N . GLY A 1 311 ? 16.612 -2.600 11.712 1.00 68.88 311 GLY A N 1
ATOM 2523 C CA . GLY A 1 311 ? 16.727 -3.784 12.562 1.00 68.88 311 GLY A CA 1
ATOM 2524 C C . GLY A 1 311 ? 15.397 -4.229 13.171 1.00 68.88 311 GLY A C 1
ATOM 2525 O O . GLY A 1 311 ? 14.662 -3.430 13.752 1.00 68.88 311 GLY A O 1
ATOM 2526 N N . LEU A 1 312 ? 15.130 -5.536 13.078 1.00 74.00 312 LEU A N 1
ATOM 2527 C CA . LEU A 1 312 ? 13.859 -6.153 13.464 1.00 74.00 312 LEU A CA 1
ATOM 2528 C C . LEU A 1 312 ? 13.449 -5.830 14.902 1.00 74.00 312 LEU A C 1
ATOM 2530 O O . LEU A 1 312 ? 12.340 -5.365 15.132 1.00 74.00 312 LEU A O 1
ATOM 2534 N N . ARG A 1 313 ? 14.348 -6.051 15.870 1.00 81.00 313 ARG A N 1
ATOM 2535 C CA . ARG A 1 313 ? 14.034 -5.877 17.296 1.00 81.00 313 ARG A CA 1
ATOM 2536 C C . ARG A 1 313 ? 13.562 -4.454 17.606 1.00 81.00 313 ARG A C 1
ATOM 2538 O O . ARG A 1 313 ? 12.519 -4.280 18.224 1.00 81.00 313 ARG A O 1
ATOM 2545 N N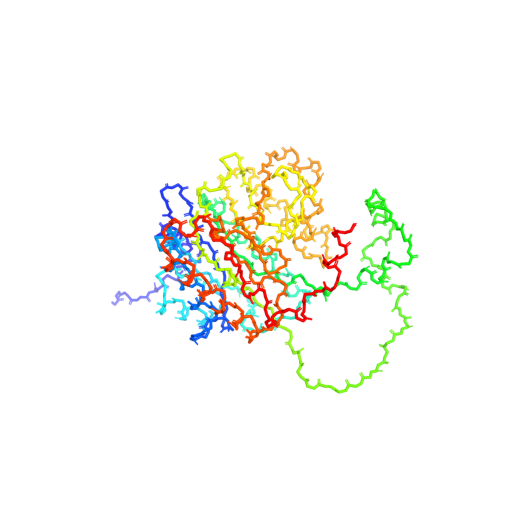 . ARG A 1 314 ? 14.301 -3.446 17.129 1.00 82.12 314 ARG A N 1
ATOM 2546 C CA . ARG A 1 314 ? 13.961 -2.026 17.324 1.00 82.12 314 ARG A CA 1
ATOM 2547 C C . ARG A 1 314 ? 12.643 -1.666 16.644 1.00 82.12 314 ARG A C 1
ATOM 2549 O O . ARG A 1 314 ? 11.837 -0.955 17.232 1.00 82.12 314 ARG A O 1
ATOM 2556 N N . LYS A 1 315 ? 12.419 -2.193 15.435 1.00 83.50 315 LYS A N 1
ATOM 2557 C CA . LYS A 1 315 ? 11.172 -2.002 14.689 1.00 83.50 315 LYS A CA 1
ATOM 2558 C C . LYS A 1 315 ? 9.980 -2.588 15.454 1.00 83.50 315 LYS A C 1
ATOM 2560 O O . LYS A 1 315 ? 9.008 -1.881 15.660 1.00 83.50 315 LYS A O 1
ATOM 2565 N N . ILE A 1 316 ? 10.075 -3.824 15.952 1.00 87.81 316 ILE A N 1
ATOM 2566 C CA . ILE A 1 316 ? 9.025 -4.453 16.774 1.00 87.81 316 ILE A CA 1
ATOM 2567 C C . ILE A 1 316 ? 8.742 -3.638 18.044 1.00 87.81 316 ILE A C 1
ATOM 2569 O O . ILE A 1 316 ? 7.580 -3.442 18.391 1.00 87.81 316 ILE A O 1
ATOM 2573 N N . GLU A 1 317 ? 9.779 -3.165 18.740 1.00 90.75 317 GLU A N 1
ATOM 2574 C CA . GLU A 1 317 ? 9.625 -2.347 19.952 1.00 90.75 317 GLU A CA 1
ATOM 2575 C C . GLU A 1 317 ? 8.842 -1.057 19.686 1.00 90.75 317 GLU A C 1
ATOM 2577 O O . GLU A 1 317 ? 7.861 -0.787 20.380 1.00 90.75 317 GLU A O 1
ATOM 2582 N N . ASP A 1 318 ? 9.230 -0.289 18.663 1.00 91.88 318 ASP A N 1
ATOM 2583 C CA . ASP A 1 318 ? 8.545 0.963 18.336 1.00 91.88 318 ASP A CA 1
ATOM 2584 C C . ASP A 1 318 ? 7.160 0.714 17.707 1.00 91.88 318 ASP A C 1
ATOM 2586 O O . ASP A 1 318 ? 6.232 1.469 17.976 1.00 91.88 318 ASP A O 1
ATOM 2590 N N . LEU A 1 319 ? 6.953 -0.366 16.944 1.00 93.31 319 LEU A N 1
ATOM 2591 C CA . LEU A 1 319 ? 5.617 -0.741 16.459 1.00 93.31 319 LEU A CA 1
ATOM 2592 C C . LEU A 1 319 ? 4.663 -1.070 17.617 1.00 93.31 319 LEU A C 1
ATOM 2594 O O . LEU A 1 319 ? 3.536 -0.581 17.642 1.00 93.31 319 LEU A O 1
ATOM 2598 N N . ARG A 1 320 ? 5.117 -1.834 18.620 1.00 95.50 320 ARG A N 1
ATOM 2599 C CA . ARG A 1 320 ? 4.320 -2.121 19.828 1.00 95.50 320 ARG A CA 1
ATOM 2600 C C . ARG A 1 320 ? 3.987 -0.847 20.597 1.00 95.50 320 ARG A C 1
ATOM 2602 O O . ARG A 1 320 ? 2.828 -0.637 20.945 1.00 95.50 320 ARG A O 1
ATOM 2609 N N . ALA A 1 321 ? 4.976 0.023 20.806 1.00 95.44 321 ALA A N 1
ATOM 2610 C CA . ALA A 1 321 ? 4.766 1.300 21.482 1.00 95.44 321 ALA A CA 1
ATOM 2611 C C . ALA A 1 321 ? 3.773 2.201 20.723 1.00 95.44 321 ALA A C 1
ATOM 2613 O O . ALA A 1 321 ? 2.932 2.844 21.347 1.00 95.44 321 ALA A O 1
ATOM 2614 N N . MET A 1 322 ? 3.815 2.200 19.387 1.00 94.44 322 MET A N 1
ATOM 2615 C CA . MET A 1 322 ? 2.866 2.930 18.543 1.00 94.44 322 MET A CA 1
ATOM 2616 C C . MET A 1 322 ? 1.424 2.424 18.722 1.00 94.44 322 MET A C 1
ATOM 2618 O O . MET A 1 322 ? 0.505 3.231 18.867 1.00 94.44 322 MET A O 1
ATOM 2622 N N . LEU A 1 323 ? 1.219 1.101 18.762 1.00 96.62 323 LEU A N 1
ATOM 2623 C CA . LEU A 1 323 ? -0.099 0.513 19.030 1.00 96.62 323 LEU A CA 1
ATOM 2624 C C . LEU A 1 323 ? -0.577 0.806 20.461 1.00 96.62 323 LEU A C 1
ATOM 2626 O O . LEU A 1 323 ? -1.757 1.087 20.662 1.00 96.62 323 LEU A O 1
ATOM 2630 N N . ASP A 1 324 ? 0.315 0.807 21.455 1.00 96.50 324 ASP A N 1
ATOM 2631 C CA . ASP A 1 324 ? -0.023 1.194 22.832 1.00 96.50 324 ASP A CA 1
ATOM 2632 C C . ASP A 1 324 ? -0.455 2.660 22.943 1.00 96.50 324 ASP A C 1
ATOM 2634 O O . ASP A 1 324 ? -1.410 2.976 23.658 1.00 96.50 324 ASP A O 1
ATOM 2638 N N . ASP A 1 325 ? 0.228 3.560 22.237 1.00 95.19 325 ASP A N 1
ATOM 2639 C CA . ASP A 1 325 ? -0.143 4.973 22.169 1.00 95.19 325 ASP A CA 1
ATOM 2640 C C . ASP A 1 325 ? -1.521 5.149 21.526 1.00 95.19 325 ASP A C 1
ATOM 2642 O O . ASP A 1 325 ? -2.352 5.897 22.047 1.00 95.19 325 ASP A O 1
ATOM 2646 N N . TRP A 1 326 ? -1.805 4.395 20.459 1.00 95.62 326 TRP A N 1
ATOM 2647 C CA . TRP A 1 326 ? -3.128 4.373 19.843 1.00 95.62 326 TRP A CA 1
ATOM 2648 C C . TRP A 1 326 ? -4.210 3.874 20.807 1.00 95.62 326 TRP A C 1
ATOM 2650 O O . TRP A 1 326 ? -5.218 4.557 20.980 1.00 95.62 326 TRP A O 1
ATOM 2660 N N . ARG A 1 327 ? -3.991 2.748 21.505 1.00 95.69 327 ARG A N 1
ATOM 2661 C CA . ARG A 1 327 ? -4.934 2.212 22.511 1.00 95.69 327 ARG A CA 1
ATOM 2662 C C . ARG A 1 327 ? -5.258 3.243 23.590 1.00 95.69 327 ARG A C 1
ATOM 2664 O O . ARG A 1 327 ? -6.425 3.455 23.919 1.00 95.69 327 ARG A O 1
ATOM 2671 N N . LYS A 1 328 ? -4.232 3.916 24.120 1.00 93.75 328 LYS A N 1
ATOM 2672 C CA . LYS A 1 328 ? -4.408 4.989 25.108 1.00 93.75 328 LYS A CA 1
ATOM 2673 C C . LYS A 1 328 ? -5.231 6.133 24.529 1.00 93.75 328 LYS A C 1
ATOM 2675 O O . LYS A 1 328 ? -6.178 6.569 25.175 1.00 93.75 328 LYS A O 1
ATOM 2680 N N . PHE A 1 329 ? -4.922 6.579 23.315 1.00 93.06 329 PHE A N 1
ATOM 2681 C CA . PHE A 1 329 ? -5.658 7.653 22.656 1.00 93.06 329 PHE A CA 1
ATOM 2682 C C . PHE A 1 329 ? -7.139 7.306 22.438 1.00 93.06 329 PHE A C 1
ATOM 2684 O O . PHE A 1 329 ? -8.004 8.101 22.805 1.00 93.06 329 PHE A O 1
ATOM 2691 N N . VAL A 1 330 ? -7.460 6.122 21.902 1.00 91.44 330 VAL A N 1
ATOM 2692 C CA . VAL A 1 330 ? -8.860 5.731 21.647 1.00 91.44 330 VAL A CA 1
ATOM 2693 C C . VAL A 1 330 ? -9.652 5.461 22.925 1.00 91.44 330 VAL A C 1
ATOM 2695 O O . VAL A 1 330 ? -10.872 5.617 22.915 1.00 91.44 330 VAL A O 1
ATOM 2698 N N . SER A 1 331 ? -8.977 5.136 24.034 1.00 91.06 331 SER A N 1
ATOM 2699 C CA . SER A 1 331 ? -9.610 4.999 25.354 1.00 91.06 331 SER A CA 1
ATOM 2700 C C . SER A 1 331 ? -10.071 6.333 25.962 1.00 91.06 331 SER A C 1
ATOM 2702 O O . SER A 1 331 ? -10.864 6.336 26.903 1.00 91.06 331 SER A O 1
ATOM 2704 N N . LEU A 1 332 ? -9.610 7.474 25.429 1.00 89.75 332 LEU A N 1
ATOM 2705 C CA . LEU A 1 332 ? -10.019 8.794 25.909 1.00 89.75 332 LEU A CA 1
ATOM 2706 C C . LEU A 1 332 ? -11.470 9.127 25.502 1.00 89.75 332 LEU A C 1
ATOM 2708 O O . LEU A 1 332 ? -11.906 8.790 24.390 1.00 89.75 332 LEU A O 1
ATOM 2712 N N . PRO A 1 333 ? -12.211 9.886 26.336 1.00 88.25 333 PRO A N 1
ATOM 2713 C CA . PRO A 1 333 ? -13.514 10.427 25.959 1.00 88.25 333 PRO A CA 1
ATOM 2714 C C . PRO A 1 333 ? -13.442 11.256 24.659 1.00 88.25 333 PRO A C 1
ATOM 2716 O O . PRO A 1 333 ? -12.434 11.934 24.430 1.00 88.25 333 PRO A O 1
ATOM 2719 N N . PRO A 1 334 ? -14.484 11.247 23.802 1.00 81.94 334 PRO A N 1
ATOM 2720 C CA . PRO A 1 334 ? -14.458 11.925 22.499 1.00 81.94 334 PRO A CA 1
ATOM 2721 C C . PRO A 1 334 ? -14.093 13.415 22.557 1.00 81.94 334 PRO A C 1
ATOM 2723 O O . PRO A 1 334 ? -13.308 13.886 21.732 1.00 81.94 334 PRO A O 1
ATOM 2726 N N . ASP A 1 335 ? -14.611 14.149 23.544 1.00 79.25 335 ASP A N 1
ATOM 2727 C CA . ASP A 1 335 ? -14.328 15.581 23.706 1.00 79.25 335 ASP A CA 1
ATOM 2728 C C . ASP A 1 335 ? -12.864 15.824 24.077 1.00 79.25 335 ASP A C 1
ATOM 2730 O O . ASP A 1 335 ? -12.215 16.721 23.540 1.00 79.25 335 ASP A O 1
ATOM 2734 N N . THR A 1 336 ? -12.307 14.949 24.920 1.00 78.00 336 THR A N 1
ATOM 2735 C CA . THR A 1 336 ? -10.895 14.984 25.297 1.00 78.00 336 THR A CA 1
ATOM 2736 C C . THR A 1 336 ? -9.993 14.637 24.120 1.00 78.00 336 THR A C 1
ATOM 2738 O O . THR A 1 336 ? -8.957 15.274 23.976 1.00 78.00 336 THR A O 1
ATOM 2741 N N . ARG A 1 337 ? -10.368 13.697 23.238 1.00 81.06 337 ARG A N 1
ATOM 2742 C CA . ARG A 1 337 ? -9.577 13.365 22.035 1.00 81.06 337 ARG A CA 1
ATOM 2743 C C . ARG A 1 337 ? -9.386 14.575 21.123 1.00 81.06 337 ARG A C 1
ATOM 2745 O O . ARG A 1 337 ? -8.249 14.882 20.758 1.00 81.06 337 ARG A O 1
ATOM 2752 N N . LYS A 1 338 ? -10.475 15.301 20.846 1.00 74.69 338 LYS A N 1
ATOM 2753 C CA . LYS A 1 338 ? -10.472 16.497 19.985 1.00 74.69 338 LYS A CA 1
ATOM 2754 C C . LYS A 1 338 ? -9.611 17.631 20.541 1.00 74.69 338 LYS A C 1
ATOM 2756 O O . LYS A 1 338 ? -9.009 18.365 19.766 1.00 74.69 338 LYS A O 1
ATOM 2761 N N . SER A 1 339 ? -9.552 17.781 21.865 1.00 68.38 339 SER A N 1
ATOM 2762 C CA . SER A 1 339 ? -8.757 18.822 22.529 1.00 68.38 339 SER A CA 1
ATOM 2763 C C . SER A 1 339 ? -7.374 18.352 22.997 1.00 68.38 339 SER A C 1
ATOM 2765 O O . SER A 1 339 ? -6.581 19.165 23.476 1.00 68.38 339 SER A O 1
ATOM 2767 N N . SER A 1 340 ? -7.085 17.047 22.941 1.00 66.38 340 SER A N 1
ATOM 2768 C CA . SER A 1 340 ? -5.854 16.480 23.494 1.00 66.38 340 SER A CA 1
ATOM 2769 C C . SER A 1 340 ? -4.642 16.840 22.643 1.00 66.38 340 SER A C 1
ATOM 2771 O O . SER A 1 340 ? -4.656 16.721 21.422 1.00 66.38 340 SER A O 1
ATOM 2773 N N . ARG A 1 341 ? -3.541 17.204 23.307 1.00 73.19 341 ARG A N 1
ATOM 2774 C CA . ARG A 1 341 ? -2.206 17.275 22.692 1.00 73.19 341 ARG A CA 1
ATOM 2775 C C . ARG A 1 341 ? -1.512 15.910 22.742 1.00 73.19 341 ARG A C 1
ATOM 2777 O O . ARG A 1 341 ? -0.339 15.837 23.097 1.00 73.19 341 ARG A O 1
ATOM 2784 N N . PHE A 1 342 ? -2.256 14.828 22.501 1.00 83.19 342 PHE A N 1
ATOM 2785 C CA . PHE A 1 342 ? -1.683 13.486 22.537 1.00 83.19 342 PHE A CA 1
ATOM 2786 C C . PHE A 1 342 ? -0.625 13.375 21.436 1.00 83.19 342 PHE A C 1
ATOM 2788 O O . PHE A 1 342 ? -0.864 13.781 20.301 1.00 83.19 342 PHE A O 1
ATOM 2795 N N . SER A 1 343 ? 0.552 12.861 21.775 1.00 86.38 343 SER A N 1
ATOM 2796 C CA . SER A 1 343 ? 1.674 12.724 20.849 1.00 86.38 343 SER A CA 1
ATOM 2797 C C . SER A 1 343 ? 2.206 11.304 20.885 1.00 86.38 343 SER A C 1
ATOM 2799 O O . SER A 1 343 ? 2.218 10.676 21.943 1.00 86.38 343 SER A O 1
ATOM 2801 N N . TRP A 1 344 ? 2.716 10.833 19.754 1.00 91.56 344 TRP A N 1
ATOM 2802 C CA . TRP A 1 344 ? 3.434 9.567 19.685 1.00 91.56 344 TRP A CA 1
ATOM 2803 C C . TRP A 1 344 ? 4.641 9.559 20.627 1.00 91.56 344 TRP A C 1
ATOM 2805 O O . TRP A 1 344 ? 5.396 10.528 20.702 1.00 91.56 344 TRP A O 1
ATOM 2815 N N . SER A 1 345 ? 4.851 8.440 21.315 1.00 91.44 345 SER A N 1
ATOM 2816 C CA . SER A 1 345 ? 6.060 8.158 22.095 1.00 91.44 345 SER A CA 1
ATOM 2817 C C . SER A 1 345 ? 7.199 7.580 21.241 1.00 91.44 345 SER A C 1
ATOM 2819 O O . SER A 1 345 ? 8.278 7.281 21.764 1.00 91.44 345 SER A O 1
ATOM 2821 N N . VAL A 1 346 ? 6.943 7.428 19.938 1.00 90.06 346 VAL A N 1
ATOM 2822 C CA . VAL A 1 346 ? 7.809 6.850 18.908 1.00 90.06 346 VAL A CA 1
ATOM 2823 C C . VAL A 1 346 ? 8.144 7.887 17.830 1.00 90.06 346 VAL A C 1
ATOM 2825 O O . VAL A 1 346 ? 7.377 8.833 17.635 1.00 90.06 346 VAL A O 1
ATOM 2828 N N . PRO A 1 347 ? 9.254 7.717 17.094 1.00 86.69 347 PRO A N 1
ATOM 2829 C CA . PRO A 1 347 ? 10.292 6.690 17.270 1.00 86.69 347 PRO A CA 1
ATOM 2830 C C . PRO A 1 347 ? 11.118 6.872 18.557 1.00 86.69 347 PRO A C 1
ATOM 2832 O O . PRO A 1 347 ? 11.546 7.982 18.887 1.00 86.69 347 PRO A O 1
ATOM 2835 N N . ARG A 1 348 ? 11.387 5.769 19.269 1.00 86.81 348 ARG A N 1
ATOM 2836 C CA . ARG A 1 348 ? 12.231 5.725 20.477 1.00 86.81 348 ARG A CA 1
ATOM 2837 C C . ARG A 1 348 ? 13.443 4.839 20.239 1.00 86.81 348 ARG A C 1
ATOM 2839 O O . ARG A 1 348 ? 14.561 5.349 20.189 1.00 86.81 348 ARG A O 1
ATOM 2846 N N . SER A 1 349 ? 13.225 3.544 20.030 1.00 83.19 349 SER A N 1
ATOM 2847 C CA . SER A 1 349 ? 14.285 2.588 19.704 1.00 83.19 349 SER A CA 1
ATOM 2848 C C . SER A 1 349 ? 14.850 2.836 18.302 1.00 83.19 349 SER A C 1
ATOM 2850 O O . SER A 1 349 ? 16.041 2.622 18.069 1.00 83.19 349 SER A O 1
ATOM 2852 N N . CYS A 1 350 ? 14.044 3.364 17.379 1.00 76.56 350 CYS A N 1
ATOM 2853 C CA . CYS A 1 350 ? 14.478 3.757 16.039 1.00 76.56 350 CYS A CA 1
ATOM 2854 C C . CYS A 1 350 ? 15.181 5.136 16.006 1.00 76.56 350 CYS A C 1
ATOM 2856 O O . CYS A 1 350 ? 15.796 5.480 14.998 1.00 76.56 350 CYS A O 1
ATOM 2858 N N . ARG A 1 351 ? 15.165 5.917 17.104 1.00 70.19 351 ARG A N 1
ATOM 2859 C CA . ARG A 1 351 ? 15.621 7.325 17.143 1.00 70.19 351 ARG A CA 1
ATOM 2860 C C . ARG A 1 351 ? 17.101 7.531 16.804 1.00 70.19 351 ARG A C 1
ATOM 2862 O O . ARG A 1 351 ? 17.439 8.524 16.170 1.00 70.19 351 ARG A O 1
ATOM 2869 N N . TYR A 1 352 ? 17.973 6.596 17.183 1.00 54.72 352 TYR A N 1
ATOM 2870 C CA . TYR A 1 352 ? 19.422 6.680 16.931 1.00 54.72 352 TYR A CA 1
ATOM 2871 C C . TYR A 1 352 ? 19.820 6.453 15.464 1.00 54.72 352 TYR A C 1
ATOM 2873 O O . TYR A 1 352 ? 20.949 6.753 15.093 1.00 54.72 352 TYR A O 1
ATOM 2881 N N . ASN A 1 353 ? 18.898 5.958 14.633 1.00 52.25 353 ASN A N 1
ATOM 2882 C CA . ASN A 1 353 ? 19.109 5.750 13.198 1.00 52.25 353 ASN A CA 1
ATOM 2883 C C . ASN A 1 353 ? 18.326 6.749 12.332 1.00 52.25 353 ASN A C 1
ATOM 2885 O O . ASN A 1 353 ? 18.374 6.662 11.106 1.00 52.25 353 ASN A O 1
ATOM 2889 N N . ILE A 1 354 ? 17.647 7.727 12.947 1.00 49.88 354 ILE A N 1
ATOM 2890 C CA . ILE A 1 354 ? 17.100 8.877 12.226 1.00 49.88 354 ILE A CA 1
ATOM 2891 C C . ILE A 1 354 ? 18.293 9.746 11.843 1.00 49.88 354 ILE A C 1
ATOM 2893 O O . ILE A 1 354 ? 18.886 10.425 12.680 1.00 49.88 354 ILE A O 1
ATOM 2897 N N . ASN A 1 355 ? 18.690 9.673 10.579 1.00 42.59 355 ASN A N 1
ATOM 2898 C CA . ASN A 1 355 ? 19.850 10.387 10.073 1.00 42.59 355 ASN A CA 1
ATOM 2899 C C . ASN A 1 355 ? 19.781 11.896 10.423 1.00 42.59 355 ASN A C 1
ATOM 2901 O O . ASN A 1 355 ? 18.783 12.547 10.094 1.00 42.59 355 ASN A O 1
ATOM 2905 N N . PRO A 1 356 ? 20.840 12.493 11.011 1.00 36.56 356 PRO A N 1
ATOM 2906 C CA . PRO A 1 356 ? 20.897 13.922 11.335 1.00 36.56 356 PRO A CA 1
ATOM 2907 C C . PRO A 1 356 ? 20.656 14.874 10.144 1.00 36.56 356 PRO A C 1
ATOM 2909 O O . PRO A 1 356 ? 20.362 16.050 10.362 1.00 36.56 356 PRO A O 1
ATOM 2912 N N . TYR A 1 357 ? 20.714 14.404 8.891 1.00 35.84 357 TYR A N 1
ATOM 2913 C CA . TYR A 1 357 ? 20.370 15.211 7.711 1.00 35.84 357 TYR A CA 1
ATOM 2914 C C . TYR A 1 357 ? 18.870 15.534 7.566 1.00 35.84 357 TYR A C 1
ATOM 2916 O O . TYR A 1 357 ? 18.551 16.521 6.905 1.00 35.84 357 TYR A O 1
ATOM 2924 N N . TYR A 1 358 ? 17.958 14.797 8.214 1.00 37.38 358 TYR A N 1
ATOM 2925 C CA . TYR A 1 358 ? 16.518 15.115 8.189 1.00 37.38 358 TYR A CA 1
ATOM 2926 C C . TYR A 1 358 ? 16.170 16.379 8.994 1.00 37.38 358 TYR A C 1
ATOM 2928 O O . TYR A 1 358 ? 15.173 17.047 8.733 1.00 37.38 358 TYR A O 1
ATOM 2936 N N . ASN A 1 359 ? 17.021 16.749 9.956 1.00 34.16 359 ASN A N 1
ATOM 2937 C CA . ASN A 1 359 ? 16.853 17.973 10.740 1.00 34.16 359 ASN A CA 1
ATOM 2938 C C . ASN A 1 359 ? 17.371 19.231 10.024 1.00 34.16 359 ASN A C 1
ATOM 2940 O O . ASN A 1 359 ? 17.048 20.333 10.456 1.00 34.16 359 ASN A O 1
ATOM 2944 N N . ARG A 1 360 ? 18.150 19.100 8.937 1.00 32.16 360 ARG A N 1
ATOM 2945 C CA . ARG A 1 360 ? 18.725 20.251 8.211 1.00 32.16 360 ARG A CA 1
ATOM 2946 C C . ARG A 1 360 ? 17.863 20.776 7.061 1.00 32.16 360 ARG A C 1
ATOM 2948 O O . ARG A 1 360 ? 18.141 21.857 6.570 1.00 32.16 360 ARG A O 1
ATOM 2955 N N . SER A 1 361 ? 16.821 20.064 6.634 1.00 30.98 361 SER A N 1
ATOM 2956 C CA . SER A 1 361 ? 15.869 20.562 5.623 1.00 30.98 361 SER A CA 1
ATOM 2957 C C . SER A 1 361 ? 14.759 21.448 6.208 1.00 30.98 361 SER A C 1
ATOM 2959 O O . SER A 1 361 ? 13.848 21.839 5.485 1.00 30.98 361 SER A O 1
ATOM 2961 N N . LYS A 1 362 ? 14.820 21.748 7.514 1.00 32.41 362 LYS A N 1
ATOM 2962 C CA . LYS A 1 362 ? 13.862 22.597 8.242 1.00 32.41 362 LYS A CA 1
ATOM 2963 C C . LYS A 1 362 ? 14.437 23.960 8.663 1.00 32.41 362 LYS A C 1
ATOM 2965 O O . LYS A 1 362 ? 13.781 24.651 9.439 1.00 32.41 362 LYS A O 1
ATOM 2970 N N . SER A 1 363 ? 15.637 24.320 8.199 1.00 25.00 363 SER A N 1
ATOM 2971 C CA . SER A 1 363 ? 16.255 25.637 8.425 1.00 25.00 363 SER A CA 1
ATOM 2972 C C . SER A 1 363 ? 16.179 26.509 7.187 1.00 25.00 363 SER A C 1
ATOM 2974 O O . SER A 1 363 ? 16.651 26.008 6.138 1.00 25.00 363 SER A O 1
#

Sequence (363 aa):
MALSLLLQESQDVRLERVLKAAATEDNTVILTSLNAFWSSPGSVLDLFLESFRIGDGTSELLSHLVIVAVDDKAYERCLAVHPHCFHLKTEGLDYSGEKVFNTPEYLDMMWARLDFLRLILENGYNFIFSVSLLSLLSQPWRLILNPLNVPYSNWLQLYLQVGPDPTSLITKQVVETTSSEHLHGLLILQDVDIMWFRNPLLYFYPDGDFQISCDNFLGDPTNLKNWPNNGFNYVKSNNRSIEFYKYWYTSRARFPGVHEQNVLNIIKFDQHIKQIGVTIRFLSTERFGGFCEPSRDLNKVCTMHANCCIGLRRKIEDLRAMLDDWRKFVSLPPDTRKSSRFSWSVPRSCRYNINPYYNRSKS

Radius of gyration: 21.31 Å; chains: 1; bounding box: 60×72×49 Å

Foldseek 3Di:
DDDDPPPPDDLVNVVLVLQVQQADPQQEAEEAEDALVQLDPLFLLVLLLVLQVLADARVVNLSRYAYEYADPNRQVSCVVPHPRYRDDYDPPDDLNDFDAPLDLSLQVQLLVVLVVVLVSLVSQHWYKFAFADQPDDPPCVCVVPPVPPDDPVCVVVVCVPPDDDPPVVPPDDDDDDDDDDDDDAGDDRDRRQKRFHYDCVVPDDPQAQKEAEALDDPPFFQDLPTQGPRRIITHGRDQLRSVVSVCLSVCCVVVPSDHSSVSCNVCCPPVVNVVSVHRYTYDDCLAANELSGHNQASVRHGMYGPHLAGDRVLSSVLSVQQVVLSVVLVPDDPVCSVVPSRGRPDPDSSVVSNDPVSVVVVD

Secondary structure (DSSP, 8-state):
----------HHHHHHHHHHHH--TTSEEEEEEE-TTT-STTSHHHHHHHHHHHSBTTGGGGGGEEEEESSHHHHHHHHHH-S-EEE---TT---SS-B-TT-HHHHHHHHHHHHHHHHHHHTT-EEEEE-----S-S-THHHHHTTS---GGGHHHHHHHH-S--GGG--SS-------------BS--TT-EEE-B-GGGGS-TT-SEEEEEEE--S-TT-TTSEEEEEEEEE--SHHHHHHHHHHHHGGGTSTT--HHHHHHHHTTSHHHHHHT--EEEEPTTTEEETTB--S-TTT--EEE-TT--SHHHHHHHHHHHHHHHHHHHTS-HHHHHH-------SSTTGGGS-GGGGGGG-

Organism: Ensete ventricosum (NCBI:txid4639)

pLDDT: mean 76.65, std 22.99, range [22.64, 98.5]